Protein AF-A0AAW7CQK5-F1 (afdb_monomer_lite)

Foldseek 3Di:
DVPVVVVVVVVVVVVVVVVVVVVVVVLVVLLVVLLVLVVVLLVVQCVAQNDLLSVLLVCLLVLLPPDAFDALVQLCVLLVVCVVLLCVLQDLVLLLLLLVQLVQFDQVQLVVQLVSLCSNSVFDDDVFPLVLLSVLVSVCSNVVPCSSNRVSVCVRRPVGGLSSLSSSLSSSVVRGCSDLSSSLVSQLSSVSRGHSVSVVSSSVSSPD

Secondary structure (DSSP, 8-state):
-HHHHHHHHHHHHHHHHHHHHHHHHHHHHHHHHHHHHHHHHHHHHHHHH-HHHHHHHHHHHHHHTTPBPPPHHHHHHHHHHHHHHHHHHS-HHHHHHHHHHHHTS-HHHHHHHHHHHHHHTT-------HHHHHHHHHHHHHH---HHHHHHHHHHHTTSBTHHHHHHHHHHHTTS--HHHHHHHHHHHHHTTT-HHHHHHHHHHHT-

Sequence (208 aa):
MTFTYRNFQIADILAQQANKKEQTNDDFKQLHDSIKFTADFYKEVFNAYGDKARKLAESLAQQARGKTIRNVDDALKAYEKYKANINRRINAKDRKAIATALESIILDDIAQKLKKFSKGMFFVSKALDVKDLSIELIKATETDNWRPFFVKAETIFVGMAATSIAGFTFSVLLGGPIGILGYGLLIASIGALIDNDLIEKANNLIGV

Structure (mmCIF, N/CA/C/O backbone):
data_AF-A0AAW7CQK5-F1
#
_entry.id   AF-A0AAW7CQK5-F1
#
loop_
_atom_site.group_PDB
_atom_site.id
_atom_site.type_symbol
_atom_site.label_atom_id
_atom_site.label_alt_id
_atom_site.label_comp_id
_atom_site.label_asym_id
_atom_site.label_entity_id
_atom_site.label_seq_id
_atom_site.pdbx_PDB_ins_code
_atom_site.Cartn_x
_atom_site.Cartn_y
_atom_site.Cartn_z
_atom_site.occupancy
_atom_site.B_iso_or_equiv
_atom_site.auth_seq_id
_atom_site.auth_comp_id
_atom_site.auth_asym_id
_atom_site.auth_atom_id
_atom_site.pdbx_PDB_model_num
ATOM 1 N N . MET A 1 1 ? 29.578 -2.849 -59.633 1.00 56.31 1 MET A N 1
ATOM 2 C CA . MET A 1 1 ? 28.338 -2.823 -58.815 1.00 56.31 1 MET A CA 1
ATOM 3 C C . MET A 1 1 ? 28.528 -3.219 -57.345 1.00 56.31 1 MET A C 1
ATOM 5 O O . MET A 1 1 ? 27.639 -2.957 -56.551 1.00 56.31 1 MET A O 1
ATOM 9 N N . THR A 1 2 ? 29.660 -3.795 -56.929 1.00 58.25 2 THR A N 1
ATOM 10 C CA . THR A 1 2 ? 29.877 -4.311 -55.559 1.00 58.25 2 THR A CA 1
ATOM 11 C C . THR A 1 2 ? 30.234 -3.264 -54.491 1.00 58.25 2 THR A C 1
ATOM 13 O O . THR A 1 2 ? 30.070 -3.545 -53.306 1.00 58.25 2 THR A O 1
ATOM 16 N N . PHE A 1 3 ? 30.695 -2.068 -54.874 1.00 55.19 3 PHE A N 1
ATOM 17 C CA . PHE A 1 3 ? 31.061 -0.997 -53.930 1.00 55.19 3 PHE A CA 1
ATOM 18 C C . PHE A 1 3 ? 29.844 -0.268 -53.336 1.00 55.19 3 PHE A C 1
ATOM 20 O O . PHE A 1 3 ? 29.802 -0.016 -52.135 1.00 55.19 3 PHE A O 1
ATOM 27 N N . THR A 1 4 ? 28.820 0.012 -54.146 1.00 61.94 4 THR A N 1
ATOM 28 C CA . THR A 1 4 ? 27.617 0.744 -53.713 1.00 61.94 4 THR A CA 1
ATOM 29 C C . THR A 1 4 ? 26.784 -0.052 -52.701 1.00 61.94 4 THR A C 1
ATOM 31 O O . THR A 1 4 ? 26.309 0.510 -51.720 1.00 61.94 4 THR A O 1
ATOM 34 N N . TYR A 1 5 ? 26.681 -1.376 -52.878 1.00 58.53 5 TYR A N 1
ATOM 35 C CA . TYR A 1 5 ? 25.967 -2.268 -51.954 1.00 58.53 5 TYR A CA 1
ATOM 36 C C . TYR A 1 5 ? 26.628 -2.370 -50.569 1.00 58.53 5 TYR A C 1
ATOM 38 O O . TYR A 1 5 ? 25.927 -2.372 -49.560 1.00 58.53 5 TYR A O 1
ATOM 46 N N . ARG A 1 6 ? 27.969 -2.412 -50.492 1.00 61.88 6 ARG A N 1
ATOM 47 C CA . ARG A 1 6 ? 28.681 -2.450 -49.198 1.00 61.88 6 ARG A CA 1
ATOM 48 C C . ARG A 1 6 ? 28.518 -1.157 -48.405 1.00 61.88 6 ARG A C 1
ATOM 50 O O . ARG A 1 6 ? 28.339 -1.217 -47.195 1.00 61.88 6 ARG A O 1
ATOM 57 N N . ASN A 1 7 ? 28.542 -0.003 -49.071 1.00 66.06 7 ASN A N 1
ATOM 58 C CA . ASN A 1 7 ? 28.364 1.286 -48.397 1.00 66.06 7 ASN A CA 1
ATOM 59 C C . ASN A 1 7 ? 26.953 1.443 -47.809 1.00 66.06 7 ASN A C 1
ATOM 61 O O . ASN A 1 7 ? 26.815 1.981 -46.714 1.00 66.06 7 ASN A O 1
ATOM 65 N N . PHE A 1 8 ? 25.928 0.920 -48.490 1.00 70.38 8 PHE A N 1
ATOM 66 C CA . PHE A 1 8 ? 24.557 0.902 -47.974 1.00 70.38 8 PHE A CA 1
ATOM 67 C C . PHE A 1 8 ? 24.427 0.012 -46.724 1.00 70.38 8 PHE A C 1
ATOM 69 O O . PHE A 1 8 ? 23.901 0.449 -45.707 1.00 70.38 8 PHE A O 1
ATOM 76 N N . GLN A 1 9 ? 25.017 -1.191 -46.743 1.00 76.12 9 GLN A N 1
ATOM 77 C CA . GLN A 1 9 ? 25.027 -2.087 -45.577 1.00 76.12 9 GLN A CA 1
ATOM 78 C C . GLN A 1 9 ? 25.764 -1.496 -44.365 1.00 76.12 9 GLN A C 1
ATOM 80 O O . GLN A 1 9 ? 25.327 -1.673 -43.231 1.00 76.12 9 GLN A O 1
ATOM 85 N N . ILE A 1 10 ? 26.876 -0.784 -44.580 1.00 81.19 10 ILE A N 1
ATOM 86 C CA . ILE A 1 10 ? 27.613 -0.125 -43.490 1.00 81.19 10 ILE A CA 1
ATOM 87 C C . ILE A 1 10 ? 26.781 1.013 -42.882 1.00 81.19 10 ILE A C 1
ATOM 89 O O . ILE A 1 10 ? 26.750 1.148 -41.660 1.00 81.19 10 ILE A O 1
ATOM 93 N N . ALA A 1 11 ? 26.079 1.799 -43.705 1.00 84.38 11 ALA A N 1
ATOM 94 C CA . ALA A 1 11 ? 25.191 2.856 -43.223 1.00 84.38 11 ALA A CA 1
ATOM 95 C C . ALA A 1 11 ? 24.040 2.295 -42.366 1.00 84.38 11 ALA A C 1
ATOM 97 O O . ALA A 1 11 ? 23.794 2.812 -41.275 1.00 84.38 11 ALA A O 1
ATOM 98 N N . ASP A 1 12 ? 23.411 1.197 -42.796 1.00 85.38 12 ASP A N 1
ATOM 99 C CA . ASP A 1 12 ? 22.358 0.518 -42.027 1.00 85.38 12 ASP A CA 1
ATOM 100 C C . ASP A 1 12 ? 22.873 -0.008 -40.678 1.00 85.38 12 ASP A C 1
ATOM 102 O O . ASP A 1 12 ? 22.218 0.163 -39.647 1.00 85.38 12 ASP A O 1
ATOM 106 N N . ILE A 1 13 ? 24.070 -0.605 -40.648 1.00 86.25 13 ILE A N 1
ATOM 107 C CA . ILE A 1 13 ? 24.690 -1.094 -39.406 1.00 86.25 13 ILE A CA 1
ATOM 108 C C . ILE A 1 13 ? 24.971 0.066 -38.443 1.00 86.25 13 ILE A C 1
ATOM 110 O O . ILE A 1 13 ? 24.697 -0.046 -37.247 1.00 86.25 13 ILE A O 1
ATOM 114 N N . LEU A 1 14 ? 25.495 1.191 -38.939 1.00 87.81 14 LEU A N 1
ATOM 115 C CA . LEU A 1 14 ? 25.758 2.374 -38.116 1.00 87.81 14 LEU A CA 1
ATOM 116 C C . LEU A 1 14 ? 24.460 2.991 -37.576 1.00 87.81 14 LEU A C 1
ATOM 118 O O . LEU A 1 14 ? 24.415 3.356 -36.401 1.00 87.81 14 LEU A O 1
ATOM 122 N N . ALA A 1 15 ? 23.394 3.038 -38.381 1.00 85.38 15 ALA A N 1
ATOM 123 C CA . ALA A 1 15 ? 22.076 3.499 -37.948 1.00 85.38 15 ALA A CA 1
ATOM 124 C C . ALA A 1 15 ? 21.471 2.584 -36.869 1.00 85.38 15 ALA A C 1
ATOM 126 O O . ALA A 1 15 ? 20.990 3.065 -35.844 1.00 85.38 15 ALA A O 1
ATOM 127 N N . GLN A 1 16 ? 21.565 1.260 -37.030 1.00 85.81 16 GLN A N 1
ATOM 128 C CA . GLN A 1 16 ? 21.131 0.301 -36.006 1.00 85.81 16 GLN A CA 1
ATOM 129 C C . GLN A 1 16 ? 21.930 0.443 -34.704 1.00 85.81 16 GLN A C 1
ATOM 131 O O . GLN A 1 16 ? 21.360 0.367 -33.614 1.00 85.81 16 GLN A O 1
ATOM 136 N N . GLN A 1 17 ? 23.243 0.671 -34.795 1.00 84.25 17 GLN A N 1
ATOM 137 C CA . GLN A 1 17 ? 24.088 0.906 -33.624 1.00 84.25 17 GLN A CA 1
ATOM 138 C C . GLN A 1 17 ? 23.756 2.225 -32.921 1.00 84.25 17 GLN A C 1
ATOM 140 O O . GLN A 1 17 ? 23.740 2.254 -31.691 1.00 84.25 17 GLN A O 1
ATOM 145 N N . ALA A 1 18 ? 23.488 3.297 -33.671 1.00 82.88 18 ALA A N 1
ATOM 146 C CA . ALA A 1 18 ? 23.054 4.578 -33.120 1.00 82.88 18 ALA A CA 1
ATOM 147 C C . ALA A 1 18 ? 21.702 4.439 -32.405 1.00 82.88 18 ALA A C 1
ATOM 149 O O . ALA A 1 18 ? 21.621 4.742 -31.216 1.00 82.88 18 ALA A O 1
ATOM 150 N N . ASN A 1 19 ? 20.704 3.838 -33.062 1.00 86.12 19 ASN A N 1
ATOM 151 C CA . ASN A 1 19 ? 19.385 3.583 -32.477 1.00 86.12 19 ASN A CA 1
ATOM 152 C C . ASN A 1 19 ? 19.474 2.731 -31.203 1.00 86.12 19 ASN A C 1
ATOM 154 O O . ASN A 1 19 ? 18.834 3.035 -30.202 1.00 86.12 19 ASN A O 1
ATOM 158 N N . LYS A 1 20 ? 20.304 1.679 -31.198 1.00 84.81 20 LYS A N 1
ATOM 159 C CA . LYS A 1 20 ? 20.500 0.836 -30.009 1.00 84.81 20 LYS A CA 1
ATOM 160 C C . LYS A 1 20 ? 21.153 1.605 -28.856 1.00 84.81 20 LYS A C 1
ATOM 162 O O . LYS A 1 20 ? 20.788 1.390 -27.700 1.00 84.81 20 LYS A O 1
ATOM 167 N N . LYS A 1 21 ? 22.118 2.486 -29.145 1.00 82.88 21 LYS A N 1
ATOM 168 C CA . LYS A 1 21 ? 22.756 3.347 -28.134 1.00 82.88 21 LYS A CA 1
ATOM 169 C C . LYS A 1 21 ? 21.766 4.359 -27.560 1.00 82.88 21 LYS A C 1
ATOM 171 O O . LYS A 1 21 ? 21.731 4.517 -26.345 1.00 82.88 21 LYS A O 1
ATOM 176 N N . GLU A 1 22 ? 20.950 4.990 -28.401 1.00 84.75 22 GLU A N 1
ATOM 177 C CA . GLU A 1 22 ? 19.889 5.907 -27.966 1.00 84.75 22 GLU A CA 1
ATOM 178 C C . GLU A 1 22 ? 18.862 5.196 -27.080 1.00 84.75 22 GLU A C 1
ATOM 180 O O . GLU A 1 22 ? 18.637 5.629 -25.955 1.00 84.75 22 GLU A O 1
ATOM 185 N N . GLN A 1 23 ? 18.354 4.036 -27.510 1.00 82.88 23 GLN A N 1
ATOM 186 C CA . GLN A 1 23 ? 17.457 3.203 -26.698 1.00 82.88 23 GLN A CA 1
ATOM 187 C C . GLN A 1 23 ? 18.076 2.820 -25.349 1.00 82.88 23 GLN A C 1
ATOM 189 O O . GLN A 1 23 ? 17.421 2.918 -24.318 1.00 82.88 23 GLN A O 1
ATOM 194 N N . THR A 1 24 ? 19.355 2.430 -25.335 1.00 85.06 24 THR A N 1
ATOM 195 C CA . THR A 1 24 ? 20.064 2.077 -24.092 1.00 85.06 24 THR A CA 1
ATOM 196 C C . THR A 1 24 ? 20.173 3.277 -23.146 1.00 85.06 24 THR A C 1
ATOM 198 O O . THR A 1 24 ? 19.986 3.130 -21.938 1.00 85.06 24 THR A O 1
ATOM 201 N N . ASN A 1 25 ? 20.457 4.471 -23.677 1.00 87.44 25 ASN A N 1
ATOM 202 C CA . ASN A 1 25 ? 20.529 5.697 -22.883 1.00 87.44 25 ASN A CA 1
ATOM 203 C C . ASN A 1 25 ? 19.153 6.082 -22.322 1.00 87.44 25 ASN A C 1
ATOM 205 O O . ASN A 1 25 ? 19.052 6.451 -21.149 1.00 87.44 25 ASN A O 1
ATOM 209 N N . ASP A 1 26 ? 18.101 5.953 -23.128 1.00 90.38 26 ASP A N 1
ATOM 210 C CA . ASP A 1 26 ? 16.725 6.215 -22.710 1.00 90.38 26 ASP A CA 1
ATOM 211 C C . ASP A 1 26 ? 16.257 5.224 -21.639 1.00 90.38 26 ASP A C 1
ATOM 213 O O . ASP A 1 26 ? 15.679 5.636 -20.630 1.00 90.38 26 ASP A O 1
ATOM 217 N N . ASP A 1 27 ? 16.558 3.935 -21.797 1.00 87.44 27 ASP A N 1
ATOM 218 C CA . ASP A 1 27 ? 16.252 2.904 -20.804 1.00 87.44 27 ASP A CA 1
ATOM 219 C C . ASP A 1 27 ? 16.985 3.162 -19.483 1.00 87.44 27 ASP A C 1
ATOM 221 O O . ASP A 1 27 ? 16.378 3.087 -18.409 1.00 87.44 27 ASP A O 1
ATOM 225 N N . PHE A 1 28 ? 18.269 3.532 -19.548 1.00 90.62 28 PHE A N 1
ATOM 226 C CA . PHE A 1 28 ? 19.052 3.893 -18.368 1.00 90.62 28 PHE A CA 1
ATOM 227 C C . PHE A 1 28 ? 18.475 5.122 -17.658 1.00 90.62 28 PHE A C 1
ATOM 229 O O . PHE A 1 28 ? 18.317 5.112 -16.435 1.00 90.62 28 PHE A O 1
ATOM 236 N N . LYS A 1 29 ? 18.096 6.161 -18.412 1.00 93.75 29 LYS A N 1
ATOM 237 C CA . LYS A 1 29 ? 17.459 7.364 -17.865 1.00 93.75 29 LYS A CA 1
ATOM 238 C C . LYS A 1 29 ? 16.126 7.034 -17.195 1.00 93.75 29 LYS A C 1
ATOM 240 O O . LYS A 1 29 ? 15.904 7.421 -16.052 1.00 93.75 29 LYS A O 1
ATOM 245 N N . GLN A 1 30 ? 15.264 6.263 -17.856 1.00 92.75 30 GLN A N 1
ATOM 246 C CA . GLN A 1 30 ? 13.977 5.855 -17.288 1.00 92.75 30 GLN A CA 1
ATOM 247 C C . GLN A 1 30 ? 14.138 5.007 -16.021 1.00 92.75 30 GLN A C 1
ATOM 249 O O . GLN A 1 30 ? 13.340 5.136 -15.087 1.00 92.75 30 GLN A O 1
ATOM 254 N N . LEU A 1 31 ? 15.148 4.132 -15.978 1.00 93.38 31 LEU A N 1
ATOM 255 C CA . LEU A 1 31 ? 15.478 3.361 -14.784 1.00 93.38 31 LEU A CA 1
ATOM 256 C C . LEU A 1 31 ? 15.945 4.280 -13.651 1.00 93.38 31 LEU A C 1
ATOM 258 O O . LEU A 1 31 ? 15.403 4.200 -12.549 1.00 93.38 31 LEU A O 1
ATOM 262 N N . HIS A 1 32 ? 16.890 5.180 -13.927 1.00 95.44 32 HIS A N 1
ATOM 263 C CA . HIS A 1 32 ? 17.376 6.164 -12.962 1.00 95.44 32 HIS A CA 1
ATOM 264 C C . HIS A 1 32 ? 16.229 7.014 -12.393 1.00 95.44 32 HIS A C 1
ATOM 266 O O . HIS A 1 32 ? 16.098 7.143 -11.175 1.00 95.44 32 HIS A O 1
ATOM 272 N N . ASP A 1 33 ? 15.341 7.518 -13.250 1.00 97.06 33 ASP A N 1
ATOM 273 C CA . ASP A 1 33 ? 14.181 8.314 -12.843 1.00 97.06 33 ASP A CA 1
ATOM 274 C C . ASP A 1 33 ? 13.200 7.504 -11.984 1.00 97.06 33 ASP A C 1
ATOM 276 O O . ASP A 1 33 ? 12.624 8.025 -11.032 1.00 97.06 33 ASP A O 1
ATOM 280 N N . SER A 1 34 ? 13.044 6.208 -12.264 1.00 96.69 34 SER A N 1
ATOM 281 C CA . SER A 1 34 ? 12.190 5.307 -11.479 1.00 96.69 34 SER A CA 1
ATOM 282 C C . SER A 1 34 ? 12.787 4.970 -10.105 1.00 96.69 34 SER A C 1
ATOM 284 O O . SER A 1 34 ? 12.062 4.876 -9.108 1.00 96.69 34 SER A O 1
ATOM 286 N N . ILE A 1 35 ? 14.114 4.826 -10.023 1.00 96.56 35 ILE A N 1
ATOM 287 C CA . ILE A 1 35 ? 14.844 4.673 -8.755 1.00 96.56 35 ILE A CA 1
ATOM 288 C C . ILE A 1 35 ? 14.707 5.954 -7.929 1.00 96.56 35 ILE A C 1
ATOM 290 O O . ILE A 1 35 ? 14.342 5.895 -6.753 1.00 96.56 35 ILE A O 1
ATOM 294 N N . LYS A 1 36 ? 14.924 7.118 -8.554 1.00 97.62 36 LYS A N 1
ATOM 295 C CA . LYS A 1 36 ? 14.733 8.425 -7.920 1.00 97.62 36 LYS A CA 1
ATOM 296 C C . LYS A 1 36 ? 13.298 8.602 -7.426 1.00 97.62 36 LYS A C 1
ATOM 298 O O . LYS A 1 36 ? 13.117 8.996 -6.282 1.00 97.62 36 LYS A O 1
ATOM 303 N N . PHE A 1 37 ? 12.300 8.249 -8.234 1.00 97.75 37 PHE A N 1
ATOM 304 C CA . PHE A 1 37 ? 10.889 8.283 -7.847 1.00 97.75 37 PHE A CA 1
ATOM 305 C C . PHE A 1 37 ? 10.615 7.436 -6.595 1.00 97.75 37 PHE A C 1
ATOM 307 O O . PHE A 1 37 ? 9.949 7.891 -5.671 1.00 97.75 37 PHE A O 1
ATOM 314 N N . THR A 1 38 ? 11.193 6.233 -6.517 1.00 96.56 38 THR A N 1
ATOM 315 C CA . THR A 1 38 ? 11.068 5.369 -5.332 1.00 96.56 38 THR A CA 1
ATOM 316 C C . THR A 1 38 ? 11.746 5.983 -4.100 1.00 96.56 38 THR A C 1
ATOM 318 O O . THR A 1 38 ? 11.221 5.894 -2.994 1.00 96.56 38 THR A O 1
ATOM 321 N N . ALA A 1 39 ? 12.901 6.629 -4.269 1.00 97.00 39 ALA A N 1
ATOM 322 C CA . ALA A 1 39 ? 13.580 7.327 -3.177 1.00 97.00 39 ALA A CA 1
ATOM 323 C C . ALA A 1 39 ? 12.807 8.571 -2.708 1.00 97.00 39 ALA A C 1
ATOM 325 O O . ALA A 1 39 ? 12.718 8.830 -1.508 1.00 97.00 39 ALA A O 1
ATOM 326 N N . ASP A 1 40 ? 12.239 9.331 -3.644 1.00 97.88 40 ASP A N 1
ATOM 327 C CA . ASP A 1 40 ? 11.458 10.529 -3.350 1.00 97.88 40 ASP A CA 1
ATOM 328 C C . ASP A 1 40 ? 10.126 10.169 -2.663 1.00 97.88 40 ASP A C 1
ATOM 330 O O . ASP A 1 40 ? 9.755 10.854 -1.714 1.00 97.88 40 ASP A O 1
ATOM 334 N N . PHE A 1 41 ? 9.505 9.024 -2.981 1.00 97.56 41 PHE A N 1
ATOM 335 C CA . PHE A 1 41 ? 8.381 8.469 -2.206 1.00 97.56 41 PHE A CA 1
ATOM 336 C C . PHE A 1 41 ? 8.699 8.348 -0.706 1.00 97.56 41 PHE A C 1
ATOM 338 O O . PHE A 1 41 ? 7.933 8.817 0.135 1.00 97.56 41 PHE A O 1
ATOM 345 N N . TYR A 1 42 ? 9.843 7.764 -0.335 1.00 97.50 42 TYR A N 1
ATOM 346 C CA . TYR A 1 42 ? 10.206 7.633 1.082 1.00 97.50 42 TYR A CA 1
ATOM 347 C C . TYR A 1 42 ? 10.433 8.991 1.760 1.00 97.50 42 TYR A C 1
ATOM 349 O O . TYR A 1 42 ? 10.135 9.141 2.948 1.00 97.50 42 TYR A O 1
ATOM 357 N N . LYS A 1 43 ? 10.927 9.994 1.019 1.00 97.06 43 LYS A N 1
ATOM 358 C CA . LYS A 1 43 ? 11.040 11.372 1.521 1.00 97.06 43 LYS A CA 1
ATOM 359 C C . LYS A 1 43 ? 9.666 12.003 1.729 1.00 97.06 43 LYS A C 1
ATOM 361 O O . LYS A 1 43 ? 9.453 12.643 2.752 1.00 97.06 43 LYS A O 1
ATOM 366 N N . GLU A 1 44 ? 8.733 11.803 0.803 1.00 95.69 44 GLU A N 1
ATOM 367 C CA . GLU A 1 44 ? 7.355 12.286 0.935 1.00 95.69 44 GLU A CA 1
ATOM 368 C C . GLU A 1 44 ? 6.661 11.664 2.150 1.00 95.69 44 GLU A C 1
ATOM 370 O O . GLU A 1 44 ? 6.084 12.388 2.959 1.00 95.69 44 GLU A O 1
ATOM 375 N N . VAL A 1 45 ? 6.809 10.351 2.358 1.00 96.50 45 VAL A N 1
ATOM 376 C CA . VAL A 1 45 ? 6.297 9.665 3.557 1.00 96.50 45 VAL A CA 1
ATOM 377 C C . VAL A 1 45 ? 6.920 10.236 4.833 1.00 96.50 45 VAL A C 1
ATOM 379 O O . VAL A 1 45 ? 6.209 10.471 5.808 1.00 96.50 45 VAL A O 1
ATOM 382 N N . PHE A 1 46 ? 8.231 10.489 4.846 1.00 96.44 46 PHE A N 1
ATOM 383 C CA . PHE A 1 46 ? 8.896 11.114 5.992 1.00 96.44 46 PHE A CA 1
ATOM 384 C C . PHE A 1 46 ? 8.344 12.510 6.284 1.00 96.44 46 PHE A C 1
ATOM 386 O O . PHE A 1 46 ? 8.040 12.816 7.434 1.00 96.44 46 PHE A O 1
ATOM 393 N N . ASN A 1 47 ? 8.183 13.337 5.254 1.00 95.50 47 ASN A N 1
ATOM 394 C CA . ASN A 1 47 ? 7.681 14.697 5.408 1.00 95.50 47 ASN A CA 1
ATOM 395 C C . ASN A 1 47 ? 6.218 14.717 5.877 1.00 95.50 47 ASN A C 1
ATOM 397 O O . ASN A 1 47 ? 5.852 15.560 6.689 1.00 95.50 47 ASN A O 1
ATOM 401 N N . ALA A 1 48 ? 5.390 13.787 5.392 1.00 94.00 48 ALA A N 1
ATOM 402 C CA . ALA A 1 48 ? 3.972 13.722 5.735 1.00 94.00 48 ALA A CA 1
ATOM 403 C C . ALA A 1 48 ? 3.707 13.081 7.108 1.00 94.00 48 ALA A C 1
ATOM 405 O O . ALA A 1 48 ? 2.814 13.514 7.834 1.00 94.00 48 ALA A O 1
ATOM 406 N N . TYR A 1 49 ? 4.454 12.030 7.456 1.00 94.69 49 TYR A N 1
ATOM 407 C CA . TYR A 1 49 ? 4.109 11.110 8.547 1.00 94.69 49 TYR A CA 1
ATOM 408 C C . TYR A 1 49 ? 5.264 10.811 9.516 1.00 94.69 49 TYR A C 1
ATOM 410 O O . TYR A 1 49 ? 5.077 10.115 10.517 1.00 94.69 49 TYR A O 1
ATOM 418 N N . GLY A 1 50 ? 6.459 11.336 9.249 1.00 95.69 50 GLY A N 1
ATOM 419 C CA . GLY A 1 50 ? 7.643 11.174 10.084 1.00 95.69 50 GLY A CA 1
ATOM 420 C C . GLY A 1 50 ? 8.412 9.866 9.870 1.00 95.69 50 GLY A C 1
ATOM 421 O O . GLY A 1 50 ? 8.079 9.001 9.057 1.00 95.69 50 GLY A O 1
ATOM 422 N N . ASP A 1 51 ? 9.485 9.715 10.648 1.00 96.69 51 ASP A N 1
ATOM 423 C CA . ASP A 1 51 ? 10.485 8.655 10.470 1.00 96.69 51 ASP A CA 1
ATOM 424 C C . ASP A 1 51 ? 9.938 7.232 10.650 1.00 96.69 51 ASP A C 1
ATOM 426 O O . ASP A 1 51 ? 10.315 6.320 9.913 1.00 96.69 51 ASP A O 1
ATOM 430 N N . LYS A 1 52 ? 9.012 7.032 11.597 1.00 96.56 52 LYS A N 1
ATOM 431 C CA . LYS A 1 52 ? 8.397 5.717 11.837 1.00 96.56 52 LYS A CA 1
ATOM 432 C C . LYS A 1 52 ? 7.616 5.232 10.615 1.00 96.56 52 LYS A C 1
ATOM 434 O O . LYS A 1 52 ? 7.726 4.064 10.251 1.00 96.56 52 LYS A O 1
ATOM 439 N N . ALA A 1 53 ? 6.874 6.126 9.960 1.00 96.88 53 ALA A N 1
ATOM 440 C CA . ALA A 1 53 ? 6.135 5.797 8.750 1.00 96.88 53 ALA A CA 1
ATOM 441 C C . ALA A 1 53 ? 7.087 5.468 7.596 1.00 96.88 53 ALA A C 1
ATOM 443 O O . ALA A 1 53 ? 6.925 4.421 6.970 1.00 96.88 53 ALA A O 1
ATOM 444 N N . ARG A 1 54 ? 8.134 6.282 7.377 1.00 97.69 54 ARG A N 1
ATOM 445 C CA . ARG A 1 54 ? 9.161 6.008 6.355 1.00 97.69 54 ARG A CA 1
ATOM 446 C C . ARG A 1 54 ? 9.777 4.619 6.545 1.00 97.69 54 ARG A C 1
ATOM 448 O O . ARG A 1 54 ? 9.785 3.822 5.611 1.00 97.69 54 ARG A O 1
ATOM 455 N N . LYS A 1 55 ? 10.224 4.300 7.764 1.00 97.94 55 LYS A N 1
ATOM 456 C CA . LYS A 1 55 ? 10.804 2.989 8.112 1.00 97.94 55 LYS A CA 1
ATOM 457 C C . LYS A 1 55 ? 9.829 1.829 7.912 1.00 97.94 55 LYS A C 1
ATOM 459 O O . LYS A 1 55 ? 10.252 0.728 7.559 1.00 97.94 55 LYS A O 1
ATOM 464 N N . LEU A 1 56 ? 8.533 2.057 8.131 1.00 98.00 56 LEU A N 1
ATOM 465 C CA . LEU A 1 56 ? 7.498 1.061 7.867 1.00 98.00 56 LEU A CA 1
ATOM 466 C C . LEU A 1 56 ? 7.344 0.790 6.360 1.00 98.00 56 LEU A C 1
ATOM 468 O O . LEU A 1 56 ? 7.322 -0.374 5.965 1.00 98.00 56 LEU A O 1
ATOM 472 N N . ALA A 1 57 ? 7.315 1.825 5.513 1.00 97.62 57 ALA A N 1
ATOM 473 C CA . ALA A 1 57 ? 7.309 1.633 4.059 1.00 97.62 57 ALA A CA 1
ATOM 474 C C . ALA A 1 57 ? 8.590 0.936 3.576 1.00 97.62 57 ALA A C 1
ATOM 476 O O . ALA A 1 57 ? 8.523 0.001 2.780 1.00 97.62 57 ALA A O 1
ATOM 477 N N . GLU A 1 58 ? 9.757 1.324 4.092 1.00 97.44 58 GLU A N 1
ATOM 478 C CA . GLU A 1 58 ? 11.020 0.646 3.776 1.00 97.44 58 GLU A CA 1
ATOM 479 C C . GLU A 1 58 ? 10.995 -0.826 4.198 1.00 97.44 58 GLU A C 1
ATOM 481 O O . GLU A 1 58 ? 11.426 -1.686 3.430 1.00 97.44 58 GLU A O 1
ATOM 486 N N . SER A 1 59 ? 10.437 -1.132 5.376 1.00 97.62 59 SER A N 1
ATOM 487 C CA . SER A 1 59 ? 10.250 -2.512 5.840 1.00 97.62 59 SER A CA 1
ATOM 488 C C . SER A 1 59 ? 9.340 -3.296 4.897 1.00 97.62 59 SER A C 1
ATOM 490 O O . SER A 1 59 ? 9.671 -4.429 4.563 1.00 97.62 59 SER A O 1
ATOM 492 N N . LEU A 1 60 ? 8.240 -2.704 4.414 1.00 97.94 60 LEU A N 1
ATOM 493 C CA . LEU A 1 60 ? 7.352 -3.347 3.440 1.00 97.94 60 LEU A CA 1
ATOM 494 C C . LEU A 1 60 ? 8.119 -3.745 2.174 1.00 97.94 60 LEU A C 1
ATOM 496 O O . LEU A 1 60 ? 8.058 -4.899 1.754 1.00 97.94 60 LEU A O 1
ATOM 500 N N . ALA A 1 61 ? 8.902 -2.824 1.604 1.00 96.00 61 ALA A N 1
ATOM 501 C CA . ALA A 1 61 ? 9.710 -3.114 0.423 1.00 96.00 61 ALA A CA 1
ATOM 502 C C . ALA A 1 61 ? 10.797 -4.164 0.699 1.00 96.00 61 ALA A C 1
ATOM 504 O O . ALA A 1 61 ? 10.996 -5.068 -0.110 1.00 96.00 61 ALA A O 1
ATOM 505 N N . GLN A 1 62 ? 11.503 -4.062 1.828 1.00 96.06 62 GLN A N 1
ATOM 506 C CA . GLN A 1 62 ? 12.572 -4.992 2.197 1.00 96.06 62 GLN A CA 1
ATOM 507 C C . GLN A 1 62 ? 12.042 -6.405 2.429 1.00 96.06 62 GLN A C 1
ATOM 509 O O . GLN A 1 62 ? 12.597 -7.357 1.889 1.00 96.06 62 GLN A O 1
ATOM 514 N N . GLN A 1 63 ? 10.953 -6.547 3.182 1.00 96.50 63 GLN A N 1
ATOM 515 C CA . GLN A 1 63 ? 10.375 -7.850 3.498 1.00 96.50 63 GLN A CA 1
ATOM 516 C C . GLN A 1 63 ? 9.690 -8.503 2.299 1.00 96.50 63 GLN A C 1
ATOM 518 O O . GLN A 1 63 ? 9.584 -9.725 2.265 1.00 96.50 63 GLN A O 1
ATOM 523 N N . ALA A 1 64 ? 9.255 -7.715 1.314 1.00 95.56 64 ALA A N 1
ATOM 524 C CA . ALA A 1 64 ? 8.701 -8.218 0.065 1.00 95.56 64 ALA A CA 1
ATOM 525 C C . ALA A 1 64 ? 9.769 -8.776 -0.899 1.00 95.56 64 ALA A C 1
ATOM 527 O O . ALA A 1 64 ? 9.454 -9.598 -1.764 1.00 95.56 64 ALA A O 1
ATOM 528 N N . ARG A 1 65 ? 11.031 -8.335 -0.796 1.00 93.62 65 ARG A N 1
ATOM 529 C CA . ARG A 1 65 ? 12.103 -8.769 -1.709 1.00 93.62 65 ARG A CA 1
ATOM 530 C C . ARG A 1 65 ? 12.364 -10.267 -1.581 1.00 93.62 65 ARG A C 1
ATOM 532 O O . ARG A 1 65 ? 12.552 -10.786 -0.488 1.00 93.62 65 ARG A O 1
ATOM 539 N N . GLY A 1 66 ? 12.406 -10.946 -2.726 1.00 91.69 66 GLY A N 1
ATOM 540 C CA . GLY A 1 66 ? 12.686 -12.382 -2.807 1.00 91.69 66 GLY A CA 1
ATOM 541 C C . GLY A 1 66 ? 11.558 -13.293 -2.310 1.00 91.69 66 GLY A C 1
ATOM 542 O O . GLY A 1 66 ? 11.723 -14.507 -2.355 1.00 91.69 66 GLY A O 1
ATOM 543 N N . LYS A 1 67 ? 10.420 -12.740 -1.865 1.00 94.56 67 LYS A N 1
ATOM 544 C CA . LYS A 1 67 ? 9.246 -13.509 -1.432 1.00 94.56 67 LYS A CA 1
ATOM 545 C C . LYS A 1 67 ? 8.151 -13.498 -2.499 1.00 94.56 67 LYS A C 1
ATOM 547 O O . LYS A 1 67 ? 8.095 -12.604 -3.345 1.00 94.56 67 LYS A O 1
ATOM 552 N N . THR A 1 68 ? 7.243 -14.459 -2.413 1.00 94.56 68 THR A N 1
ATOM 553 C CA . THR A 1 68 ? 5.901 -14.396 -3.009 1.00 94.56 68 THR A CA 1
ATOM 554 C C . THR A 1 68 ? 4.894 -14.014 -1.928 1.00 94.56 68 THR A C 1
ATOM 556 O O . THR A 1 68 ? 5.214 -14.057 -0.737 1.00 94.56 68 THR A O 1
ATOM 559 N N . ILE A 1 69 ? 3.681 -13.628 -2.323 1.00 94.50 69 ILE A N 1
ATOM 560 C CA . ILE A 1 69 ? 2.608 -13.432 -1.344 1.00 94.50 69 ILE A CA 1
ATOM 561 C C . ILE A 1 69 ? 2.199 -14.769 -0.708 1.00 94.50 69 ILE A C 1
ATOM 563 O O . ILE A 1 69 ? 2.371 -15.835 -1.305 1.00 94.50 69 ILE A O 1
ATOM 567 N N . ARG A 1 70 ? 1.678 -14.700 0.516 1.00 95.25 70 ARG A N 1
ATOM 568 C CA . ARG A 1 70 ? 1.062 -15.827 1.222 1.00 95.25 70 ARG A CA 1
ATOM 569 C C . ARG A 1 70 ? -0.279 -16.189 0.591 1.00 95.25 70 ARG A C 1
ATOM 571 O O . ARG A 1 70 ? -0.885 -15.366 -0.094 1.00 95.25 70 ARG A O 1
ATOM 578 N N . ASN A 1 71 ? -0.743 -17.402 0.879 1.00 95.44 71 ASN A N 1
ATOM 579 C CA . ASN A 1 71 ? -2.105 -17.791 0.536 1.00 95.44 71 ASN A CA 1
ATOM 580 C C . ASN A 1 71 ? -3.137 -17.002 1.363 1.00 95.44 71 ASN A C 1
ATOM 582 O O . ASN A 1 71 ? -2.811 -16.405 2.398 1.00 95.44 71 ASN A O 1
ATOM 586 N N . VAL A 1 72 ? -4.388 -17.016 0.904 1.00 96.69 72 VAL A N 1
ATOM 587 C CA . VAL A 1 72 ? -5.498 -16.280 1.534 1.00 96.69 72 VAL A CA 1
ATOM 588 C C . VAL A 1 72 ? -5.703 -16.652 2.999 1.00 96.69 72 VAL A C 1
ATOM 590 O O . VAL A 1 72 ? -5.911 -15.758 3.820 1.00 96.69 72 VAL A O 1
ATOM 593 N N . ASP A 1 73 ? -5.647 -17.936 3.345 1.00 97.06 73 ASP A N 1
ATOM 594 C CA . ASP A 1 73 ? -5.953 -18.399 4.701 1.00 97.06 73 ASP A CA 1
ATOM 595 C C . ASP A 1 73 ? -4.882 -17.951 5.705 1.00 97.06 73 ASP A C 1
ATOM 597 O O . ASP A 1 73 ? -5.206 -17.473 6.795 1.00 97.06 73 ASP A O 1
ATOM 601 N N . ASP A 1 74 ? -3.607 -18.008 5.317 1.00 96.81 74 ASP A N 1
ATOM 602 C CA . ASP A 1 74 ? -2.492 -17.510 6.123 1.00 96.81 74 ASP A CA 1
ATOM 603 C C . ASP A 1 74 ? -2.540 -15.986 6.277 1.00 96.81 74 ASP A C 1
ATOM 605 O O . ASP A 1 74 ? -2.282 -15.467 7.368 1.00 96.81 74 ASP A O 1
ATOM 609 N N . ALA A 1 75 ? -2.899 -15.258 5.215 1.00 97.06 75 ALA A N 1
ATOM 610 C CA . ALA A 1 75 ? -3.059 -13.807 5.266 1.00 97.06 75 ALA A CA 1
ATOM 611 C C . ALA A 1 75 ? -4.236 -13.389 6.161 1.00 97.06 75 ALA A C 1
ATOM 613 O O . ALA A 1 75 ? -4.092 -12.494 6.997 1.00 97.06 75 ALA A O 1
ATOM 614 N N . LEU A 1 76 ? -5.378 -14.079 6.060 1.00 97.50 76 LEU A N 1
ATOM 615 C CA . LEU A 1 76 ? -6.526 -13.873 6.946 1.00 97.50 76 LEU A CA 1
ATOM 616 C C . LEU A 1 76 ? -6.160 -14.142 8.397 1.00 97.50 76 LEU A C 1
ATOM 618 O O . LEU A 1 76 ? -6.408 -13.302 9.257 1.00 97.50 76 LEU A O 1
ATOM 622 N N . LYS A 1 77 ? -5.525 -15.282 8.674 1.00 97.50 77 LYS A N 1
ATOM 623 C CA . LYS A 1 77 ? -5.091 -15.643 10.025 1.00 97.50 77 LYS A CA 1
ATOM 624 C C . LYS A 1 77 ? -4.135 -14.601 10.605 1.00 97.50 77 LYS A C 1
ATOM 626 O O . LYS A 1 77 ? -4.246 -14.253 11.782 1.00 97.50 77 LYS A O 1
ATOM 631 N N . ALA A 1 78 ? -3.210 -14.099 9.789 1.00 96.38 78 ALA A N 1
ATOM 632 C CA . ALA A 1 78 ? -2.288 -13.045 10.182 1.00 96.38 78 ALA A CA 1
ATOM 633 C C . ALA A 1 78 ? -3.022 -11.738 10.514 1.00 96.38 78 ALA A C 1
ATOM 635 O O . ALA A 1 78 ? -2.779 -11.172 11.576 1.00 96.38 78 ALA A O 1
ATOM 636 N N . TYR A 1 79 ? -3.946 -11.285 9.662 1.00 95.81 79 TYR A N 1
ATOM 637 C CA . TYR A 1 79 ? -4.715 -10.062 9.901 1.00 95.81 79 TYR A CA 1
ATOM 638 C C . TYR A 1 79 ? -5.636 -10.180 11.127 1.00 95.81 79 TYR A C 1
ATOM 640 O O . TYR A 1 79 ? -5.604 -9.325 12.011 1.00 95.81 79 TYR A O 1
ATOM 648 N N . GLU A 1 80 ? -6.403 -11.269 11.234 1.00 95.25 80 GLU A N 1
ATOM 649 C CA . GLU A 1 80 ? -7.357 -11.506 12.328 1.00 95.25 80 GLU A CA 1
ATOM 650 C C . GLU A 1 80 ? -6.676 -11.511 13.705 1.00 95.25 80 GLU A C 1
ATOM 652 O O . GLU A 1 80 ? -7.221 -10.961 14.663 1.00 95.25 80 GLU A O 1
ATOM 657 N N . LYS A 1 81 ? -5.436 -12.016 13.801 1.00 95.12 81 LYS A N 1
ATOM 658 C CA . LYS A 1 81 ? -4.629 -11.952 15.034 1.00 95.12 81 LYS A CA 1
ATOM 659 C C . LYS A 1 81 ? -4.470 -10.520 15.568 1.00 95.12 81 LYS A C 1
ATOM 661 O O . LYS A 1 81 ? -4.407 -10.325 16.779 1.00 95.12 81 LYS A O 1
ATOM 666 N N . TYR A 1 82 ? -4.395 -9.527 14.683 1.00 92.12 82 TYR A N 1
ATOM 667 C CA . TYR A 1 82 ? -4.174 -8.122 15.035 1.00 92.12 82 TYR A CA 1
ATOM 668 C C . TYR A 1 82 ? -5.418 -7.238 14.851 1.00 92.12 82 TYR A C 1
ATOM 670 O O . TYR A 1 82 ? -5.403 -6.067 15.231 1.00 92.12 82 TYR A O 1
ATOM 678 N N . LYS A 1 83 ? -6.520 -7.780 14.327 1.00 92.38 83 LYS A N 1
ATOM 679 C CA . LYS A 1 83 ? -7.745 -7.034 14.010 1.00 92.38 83 LYS A CA 1
ATOM 680 C C . LYS A 1 83 ? -8.329 -6.284 15.203 1.00 92.38 83 LYS A C 1
ATOM 682 O O . LYS A 1 83 ? -8.701 -5.122 15.077 1.00 92.38 83 LYS A O 1
ATOM 687 N N . ALA A 1 84 ? -8.360 -6.909 16.381 1.00 92.31 84 ALA A N 1
ATOM 688 C CA . ALA A 1 84 ? -8.858 -6.265 17.600 1.00 92.31 84 ALA A CA 1
ATOM 689 C C . ALA A 1 84 ? -8.044 -5.013 17.977 1.00 92.31 84 ALA A C 1
ATOM 691 O O . ALA A 1 84 ? -8.601 -4.008 18.418 1.00 92.31 84 ALA A O 1
ATOM 692 N N . ASN A 1 85 ? -6.729 -5.063 17.761 1.00 91.94 85 ASN A N 1
ATOM 693 C CA . ASN A 1 85 ? -5.818 -3.953 18.009 1.00 91.94 85 ASN A CA 1
ATOM 694 C C . ASN A 1 85 ? -6.058 -2.810 17.014 1.00 91.94 85 ASN A C 1
ATOM 696 O O . ASN A 1 85 ? -6.249 -1.668 17.430 1.00 91.94 85 ASN A O 1
ATOM 700 N N . ILE A 1 86 ? -6.157 -3.130 15.722 1.00 92.12 86 ILE A N 1
ATOM 701 C CA . ILE A 1 86 ? -6.476 -2.169 14.655 1.00 92.12 86 ILE A CA 1
ATOM 702 C C . ILE A 1 86 ? -7.823 -1.482 14.930 1.00 92.12 86 ILE A C 1
ATOM 704 O O . ILE A 1 86 ? -7.909 -0.252 14.948 1.00 92.12 86 ILE A O 1
ATOM 708 N N . ASN A 1 87 ? -8.863 -2.262 15.237 1.00 91.75 87 ASN A N 1
ATOM 709 C CA . ASN A 1 87 ? -10.222 -1.760 15.469 1.00 91.75 87 ASN A CA 1
ATOM 710 C C . ASN A 1 87 ? -10.358 -0.906 16.733 1.00 91.75 87 ASN A C 1
ATOM 712 O O . ASN A 1 87 ? -11.278 -0.097 16.827 1.00 91.75 87 ASN A O 1
ATOM 716 N N . ARG A 1 88 ? -9.431 -1.024 17.692 1.00 92.25 88 ARG A N 1
ATOM 717 C CA . ARG A 1 88 ? -9.382 -0.124 18.851 1.00 92.25 88 ARG A CA 1
ATOM 718 C C . ARG A 1 88 ? -8.993 1.306 18.454 1.00 92.25 88 ARG A C 1
ATOM 720 O O . ARG A 1 88 ? -9.393 2.245 19.136 1.00 92.25 88 ARG A O 1
ATOM 727 N N . ARG A 1 89 ? -8.205 1.481 17.386 1.00 93.12 89 ARG A N 1
ATOM 728 C CA . ARG A 1 89 ? -7.697 2.793 16.938 1.00 93.12 89 ARG A CA 1
ATOM 729 C C . ARG A 1 89 ? -8.413 3.350 15.720 1.00 93.12 89 ARG A C 1
ATOM 731 O O . ARG A 1 89 ? -8.382 4.560 15.534 1.00 93.12 89 ARG A O 1
ATOM 738 N N . ILE A 1 90 ? -9.017 2.491 14.906 1.00 93.94 90 ILE A N 1
ATOM 739 C CA . ILE A 1 90 ? -9.686 2.874 13.663 1.00 93.94 90 ILE A CA 1
ATOM 740 C C . ILE A 1 90 ? -11.156 2.481 13.776 1.00 93.94 90 ILE A C 1
ATOM 742 O O . ILE A 1 90 ? -11.525 1.321 13.586 1.00 93.94 90 ILE A O 1
ATOM 746 N N . ASN A 1 91 ? -11.994 3.458 14.120 1.00 93.25 91 ASN A N 1
ATOM 747 C CA . ASN A 1 91 ? -13.432 3.244 14.263 1.00 93.25 91 ASN A CA 1
ATOM 748 C C . ASN A 1 91 ? -14.150 3.315 12.898 1.00 93.25 91 ASN A C 1
ATOM 750 O O . ASN A 1 91 ? -13.547 3.591 11.862 1.00 93.25 91 ASN A O 1
ATOM 754 N N . ALA A 1 92 ? -15.468 3.099 12.890 1.00 94.75 92 ALA A N 1
ATOM 755 C CA . ALA A 1 92 ? -16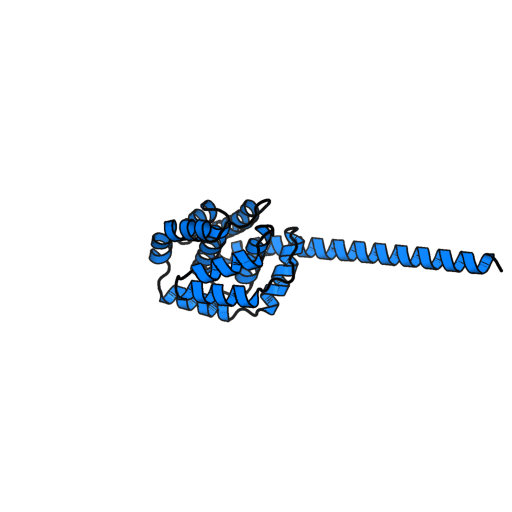.273 3.121 11.666 1.00 94.75 92 ALA A CA 1
ATOM 756 C C . ALA A 1 92 ? -16.225 4.465 10.906 1.00 94.75 92 ALA A C 1
ATOM 758 O O . ALA A 1 92 ? -16.242 4.478 9.676 1.00 94.75 92 ALA A O 1
ATOM 759 N N . LYS A 1 93 ? -16.134 5.600 11.615 1.00 95.62 93 LYS A N 1
ATOM 760 C CA . LYS A 1 93 ? -16.014 6.928 10.992 1.00 95.62 93 LYS A CA 1
ATOM 761 C C . LYS A 1 93 ? -14.658 7.084 10.308 1.00 95.62 93 LYS A C 1
ATOM 763 O O . LYS A 1 93 ? -14.611 7.568 9.180 1.00 95.62 93 LYS A O 1
ATOM 768 N N . ASP A 1 94 ? -13.586 6.645 10.965 1.00 96.38 94 ASP A N 1
ATOM 769 C CA . ASP A 1 94 ? -12.239 6.670 10.393 1.00 96.38 94 ASP A CA 1
ATOM 770 C C . ASP A 1 94 ? -12.170 5.773 9.153 1.00 96.38 94 ASP A C 1
ATOM 772 O O . ASP A 1 94 ? -11.703 6.211 8.107 1.00 96.38 94 ASP A O 1
ATOM 776 N N . ARG A 1 95 ? -12.721 4.552 9.227 1.00 96.69 95 ARG A N 1
ATOM 777 C CA . ARG A 1 95 ? -12.806 3.622 8.087 1.00 96.69 95 ARG A CA 1
ATOM 778 C C . ARG A 1 95 ? -13.523 4.230 6.896 1.00 96.69 95 ARG A C 1
ATOM 780 O O . ARG A 1 95 ? -13.003 4.168 5.786 1.00 96.69 95 ARG A O 1
ATOM 787 N N . LYS A 1 96 ? -14.673 4.863 7.130 1.00 97.12 96 LYS A N 1
ATOM 788 C CA . LYS A 1 96 ? -15.421 5.546 6.075 1.00 97.12 96 LYS A CA 1
ATOM 789 C C . LYS A 1 96 ? -14.615 6.689 5.457 1.00 97.12 96 LYS A C 1
ATOM 791 O O . LYS A 1 96 ? -14.567 6.803 4.240 1.00 97.12 96 LYS A O 1
ATOM 796 N N . ALA A 1 97 ? -13.938 7.499 6.272 1.00 97.12 97 ALA A N 1
ATOM 797 C CA . ALA A 1 97 ? -13.094 8.581 5.769 1.00 97.12 97 ALA A CA 1
ATOM 798 C C . ALA A 1 97 ? -11.915 8.059 4.929 1.00 97.12 97 ALA A C 1
ATOM 800 O O . ALA A 1 97 ? -11.628 8.612 3.869 1.00 97.12 97 ALA A O 1
ATOM 801 N N . ILE A 1 98 ? -11.267 6.974 5.367 1.00 97.19 98 ILE A N 1
ATOM 802 C CA . ILE A 1 98 ? -10.183 6.323 4.620 1.00 97.19 98 ILE A CA 1
ATOM 803 C C . ILE A 1 98 ? -10.723 5.747 3.303 1.00 97.19 98 ILE A C 1
ATOM 805 O O . ILE A 1 98 ? -10.116 5.967 2.260 1.00 97.19 98 ILE A O 1
ATOM 809 N N . ALA A 1 99 ? -11.869 5.062 3.324 1.00 97.50 99 ALA A N 1
ATOM 810 C CA . ALA A 1 99 ? -12.499 4.512 2.125 1.00 97.50 99 ALA A CA 1
ATOM 811 C C . ALA A 1 99 ? -12.849 5.610 1.108 1.00 97.50 99 ALA A C 1
ATOM 813 O O . ALA A 1 99 ? -12.465 5.502 -0.051 1.00 97.50 99 ALA A O 1
ATOM 814 N N . THR A 1 100 ? -13.453 6.720 1.544 1.00 96.94 100 THR A N 1
ATOM 815 C CA . THR A 1 100 ? -13.728 7.874 0.671 1.00 96.94 100 THR A CA 1
ATOM 816 C C . THR A 1 100 ? -12.445 8.503 0.117 1.00 96.94 100 THR A C 1
ATOM 818 O O . THR A 1 100 ? -12.399 8.898 -1.048 1.00 96.94 100 THR A O 1
ATOM 821 N N . ALA A 1 101 ? -11.372 8.578 0.913 1.00 96.19 101 ALA A N 1
ATOM 822 C CA . ALA A 1 101 ? -10.080 9.048 0.415 1.00 96.19 101 ALA A CA 1
ATOM 823 C C . ALA A 1 101 ? -9.527 8.114 -0.674 1.00 96.19 101 ALA A C 1
ATOM 825 O O . ALA A 1 101 ? -9.022 8.595 -1.686 1.00 96.19 101 ALA A O 1
ATOM 826 N N . LEU A 1 102 ? -9.671 6.796 -0.509 1.00 96.31 102 LEU A N 1
ATOM 827 C CA . LEU A 1 102 ? -9.277 5.804 -1.511 1.00 96.31 102 LEU A CA 1
ATOM 828 C C . LEU A 1 102 ? -10.126 5.883 -2.791 1.00 96.31 102 LEU A C 1
ATOM 830 O O . LEU A 1 102 ? -9.575 5.780 -3.883 1.00 96.31 102 LEU A O 1
ATOM 834 N N . GLU A 1 103 ? -11.435 6.113 -2.676 1.00 95.12 103 GLU A N 1
ATOM 835 C CA . GLU A 1 103 ? -12.344 6.306 -3.819 1.00 95.12 103 GLU A CA 1
ATOM 836 C C . GLU A 1 103 ? -11.975 7.524 -4.670 1.00 95.12 103 GLU A C 1
ATOM 838 O O . GLU A 1 103 ? -12.195 7.523 -5.880 1.00 95.12 103 GLU A O 1
ATOM 843 N N . SER A 1 104 ? -11.393 8.558 -4.056 1.00 94.88 104 SER A N 1
ATOM 844 C CA . SER A 1 104 ? -10.971 9.771 -4.766 1.00 94.88 104 SER A CA 1
ATOM 845 C C . SER A 1 104 ? -9.714 9.585 -5.626 1.00 94.88 104 SER A C 1
ATOM 847 O O . SER A 1 104 ? -9.372 10.468 -6.416 1.00 94.88 104 SER A O 1
ATOM 849 N N . ILE A 1 105 ? -9.015 8.453 -5.488 1.00 94.12 105 ILE A N 1
ATOM 850 C CA . ILE A 1 105 ? -7.780 8.181 -6.222 1.00 94.12 105 ILE A CA 1
ATOM 851 C C . ILE A 1 105 ? -8.106 7.799 -7.666 1.00 94.12 105 ILE A C 1
ATOM 853 O O . ILE A 1 105 ? -8.846 6.855 -7.940 1.00 94.12 105 ILE A O 1
ATOM 857 N N . ILE A 1 106 ? -7.475 8.490 -8.613 1.00 92.62 106 ILE A N 1
ATOM 858 C CA . ILE A 1 106 ? -7.606 8.188 -10.038 1.00 92.62 106 ILE A CA 1
ATOM 859 C C . ILE A 1 106 ? -6.897 6.853 -10.342 1.00 92.62 106 ILE A C 1
ATOM 861 O O . ILE A 1 106 ? -5.713 6.676 -10.054 1.00 92.62 106 ILE A O 1
ATOM 865 N N . LEU A 1 107 ? -7.605 5.893 -10.945 1.00 90.06 107 LEU A N 1
ATOM 866 C CA . LEU A 1 107 ? -7.052 4.559 -11.233 1.00 90.06 107 LEU A CA 1
ATOM 867 C C . LEU A 1 107 ? -5.851 4.602 -12.192 1.00 90.06 107 LEU A C 1
ATOM 869 O O . LEU A 1 107 ? -4.874 3.878 -11.987 1.00 90.06 107 LEU A O 1
ATOM 873 N N . ASP A 1 108 ? -5.894 5.475 -13.200 1.00 90.88 108 ASP A N 1
ATOM 874 C CA . ASP A 1 108 ? -4.785 5.658 -14.145 1.00 90.88 108 ASP A CA 1
ATOM 875 C C . ASP A 1 108 ? -3.515 6.146 -13.439 1.00 90.88 108 ASP A C 1
ATOM 877 O O . ASP A 1 108 ? -2.408 5.715 -13.769 1.00 90.88 108 ASP A O 1
ATOM 881 N N . ASP A 1 109 ? -3.669 6.971 -12.404 1.00 92.25 109 ASP A N 1
ATOM 882 C CA . ASP A 1 109 ? -2.573 7.440 -11.563 1.00 92.25 109 ASP A CA 1
ATOM 883 C C . ASP A 1 109 ? -1.913 6.282 -10.808 1.00 92.25 109 ASP A C 1
ATOM 885 O O . ASP A 1 109 ? -0.682 6.192 -10.772 1.00 92.25 109 ASP A O 1
ATOM 889 N N . ILE A 1 110 ? -2.713 5.366 -10.245 1.00 92.62 110 ILE A N 1
ATOM 890 C CA . ILE A 1 110 ? -2.205 4.149 -9.592 1.00 92.62 110 ILE A CA 1
ATOM 891 C C . ILE A 1 110 ? -1.399 3.328 -10.599 1.00 92.62 110 ILE A C 1
ATOM 893 O O . ILE A 1 110 ? -0.271 2.937 -10.302 1.00 92.62 110 ILE A O 1
ATOM 897 N N . ALA A 1 111 ? -1.931 3.096 -11.801 1.00 91.62 111 ALA A N 1
ATOM 898 C CA . ALA A 1 111 ? -1.254 2.308 -12.829 1.00 91.62 111 ALA A CA 1
ATOM 899 C C . ALA A 1 111 ? 0.073 2.950 -13.284 1.00 91.62 111 ALA A C 1
ATOM 901 O O . ALA A 1 111 ? 1.096 2.268 -13.408 1.00 91.62 111 ALA A O 1
ATOM 902 N N . GLN A 1 112 ? 0.094 4.271 -13.486 1.00 92.38 112 GLN A N 1
ATOM 903 C CA . GLN A 1 112 ? 1.303 5.004 -13.869 1.00 92.38 112 GLN A CA 1
ATOM 904 C C . GLN A 1 112 ? 2.369 4.986 -12.764 1.00 92.38 112 GLN A C 1
ATOM 906 O O . GLN A 1 112 ? 3.550 4.752 -13.048 1.00 92.38 112 GLN A O 1
ATOM 911 N N . LYS A 1 113 ? 1.971 5.191 -11.502 1.00 94.75 113 LYS A N 1
ATOM 912 C CA . LYS A 1 113 ? 2.862 5.107 -10.331 1.00 94.75 113 LYS A CA 1
ATOM 913 C C . LYS A 1 113 ? 3.399 3.685 -10.164 1.00 94.75 113 LYS A C 1
ATOM 915 O O . LYS A 1 113 ? 4.606 3.508 -9.989 1.00 94.75 113 LYS A O 1
ATOM 920 N N . LEU A 1 114 ? 2.553 2.672 -10.349 1.00 94.19 114 LEU A N 1
ATOM 921 C CA . LEU A 1 114 ? 2.935 1.264 -10.273 1.00 94.19 114 LEU A CA 1
ATOM 922 C C . LEU A 1 114 ? 3.980 0.898 -11.325 1.00 94.19 114 LEU A C 1
ATOM 924 O O . LEU A 1 114 ? 4.946 0.203 -11.015 1.00 94.19 114 LEU A O 1
ATOM 928 N N . LYS A 1 115 ? 3.849 1.420 -12.549 1.00 93.19 115 LYS A N 1
ATOM 929 C CA . LYS A 1 115 ? 4.857 1.245 -13.602 1.00 93.19 115 LYS A CA 1
ATOM 930 C C . LYS A 1 115 ? 6.215 1.818 -13.182 1.00 93.19 115 LYS A C 1
ATOM 932 O O . LYS A 1 115 ? 7.229 1.136 -13.345 1.00 93.19 115 LYS A O 1
ATOM 937 N N . LYS A 1 116 ? 6.249 3.019 -12.592 1.00 95.12 116 LYS A N 1
ATOM 938 C CA . LYS A 1 116 ? 7.488 3.622 -12.063 1.00 95.12 116 LYS A CA 1
ATOM 939 C C . LYS A 1 116 ? 8.075 2.787 -10.924 1.00 95.12 116 LYS A C 1
ATOM 941 O O . LYS A 1 116 ? 9.252 2.445 -10.969 1.00 95.12 116 LYS A O 1
ATOM 946 N N . PHE A 1 117 ? 7.257 2.375 -9.958 1.00 95.75 117 PHE A N 1
ATOM 947 C CA . PHE A 1 117 ? 7.692 1.497 -8.870 1.00 95.75 117 PHE A CA 1
ATOM 948 C C . PHE A 1 117 ? 8.211 0.146 -9.369 1.00 95.75 117 PHE A C 1
ATOM 950 O O . PHE A 1 117 ? 9.204 -0.347 -8.845 1.00 95.75 117 PHE A O 1
ATOM 957 N N . SER A 1 118 ? 7.604 -0.429 -10.408 1.00 93.25 118 SER A N 1
ATOM 958 C CA . SER A 1 118 ? 8.052 -1.695 -11.000 1.00 93.25 118 SER A CA 1
ATOM 959 C C . SER A 1 118 ? 9.466 -1.617 -11.556 1.00 93.25 118 SER A C 1
ATOM 961 O O . SER A 1 118 ? 10.307 -2.451 -11.225 1.00 93.25 118 SER A O 1
ATOM 963 N N . LYS A 1 119 ? 9.777 -0.537 -12.280 1.00 93.69 119 LYS A N 1
ATOM 964 C CA . LYS A 1 119 ? 11.136 -0.265 -12.753 1.00 93.69 119 LYS A CA 1
ATOM 965 C C . LYS A 1 119 ? 12.087 0.040 -11.592 1.00 93.69 119 LYS A C 1
ATOM 967 O O . LYS A 1 119 ? 13.150 -0.561 -11.510 1.00 93.69 119 LYS A O 1
ATOM 972 N N . GLY A 1 120 ? 11.698 0.930 -10.677 1.00 93.31 120 GLY A N 1
ATOM 973 C CA . GLY A 1 120 ? 12.553 1.384 -9.572 1.00 93.31 120 GLY A CA 1
ATOM 974 C C . GLY A 1 120 ? 12.857 0.313 -8.521 1.00 93.31 120 GLY A C 1
ATOM 975 O O . GLY A 1 120 ? 13.915 0.343 -7.897 1.00 93.31 120 GLY A O 1
ATOM 976 N N . MET A 1 121 ? 11.954 -0.651 -8.338 1.00 92.69 121 MET A N 1
ATOM 977 C CA . MET A 1 121 ? 12.099 -1.770 -7.400 1.00 92.69 121 MET A CA 1
ATOM 978 C C . MET A 1 121 ? 12.402 -3.106 -8.092 1.00 92.69 121 MET A C 1
ATOM 980 O O . MET A 1 121 ? 12.393 -4.141 -7.426 1.00 92.69 121 MET A O 1
ATOM 984 N N . PHE A 1 122 ? 12.694 -3.083 -9.396 1.00 90.94 122 PHE A N 1
ATOM 985 C CA . PHE A 1 122 ? 13.113 -4.241 -10.191 1.00 90.94 122 PHE A CA 1
ATOM 986 C C . PHE A 1 122 ? 12.135 -5.430 -10.146 1.00 90.94 122 PHE A C 1
ATOM 988 O O . PHE A 1 122 ? 12.546 -6.583 -10.023 1.00 90.94 122 PHE A O 1
ATOM 995 N N . PHE A 1 123 ? 10.830 -5.166 -10.262 1.00 88.25 123 PHE A N 1
ATOM 996 C CA . PHE A 1 123 ? 9.815 -6.210 -10.430 1.00 88.25 123 PHE A CA 1
ATOM 997 C C . PHE A 1 123 ? 9.028 -6.019 -11.724 1.00 88.25 123 PHE A C 1
ATOM 999 O O . PHE A 1 123 ? 8.909 -4.916 -12.252 1.00 88.25 123 PHE A O 1
ATOM 1006 N N . VAL A 1 124 ? 8.457 -7.105 -12.240 1.00 78.12 124 VAL A N 1
ATOM 1007 C CA . VAL A 1 124 ? 7.628 -7.051 -13.446 1.00 78.12 124 VAL A CA 1
ATOM 1008 C C . VAL A 1 124 ? 6.205 -6.667 -13.053 1.00 78.12 124 VAL A C 1
ATOM 1010 O O . VAL A 1 124 ? 5.474 -7.477 -12.485 1.00 78.12 124 VAL A O 1
ATOM 1013 N N . SER A 1 125 ? 5.787 -5.447 -13.392 1.00 67.31 125 SER A N 1
ATOM 1014 C CA . SER A 1 125 ? 4.363 -5.119 -13.452 1.00 67.31 125 SER A CA 1
ATOM 1015 C C . SER A 1 125 ? 3.803 -5.722 -14.741 1.00 67.31 125 SER A C 1
ATOM 1017 O O . SER A 1 125 ? 3.921 -5.155 -15.825 1.00 67.31 125 SER A O 1
ATOM 1019 N N . LYS A 1 126 ? 3.213 -6.921 -14.664 1.00 66.62 126 LYS A N 1
ATOM 1020 C CA . LYS A 1 126 ? 2.286 -7.351 -15.725 1.00 66.62 126 LYS A CA 1
ATOM 1021 C C . LYS A 1 126 ? 1.123 -6.345 -15.784 1.00 66.62 126 LYS A C 1
ATOM 1023 O O . LYS A 1 126 ? 1.004 -5.499 -14.897 1.00 66.62 126 LYS A O 1
ATOM 1028 N N . ALA A 1 127 ? 0.272 -6.416 -16.807 1.00 66.38 127 ALA A N 1
ATOM 1029 C CA . ALA A 1 127 ? -0.995 -5.683 -16.810 1.00 66.38 127 ALA A CA 1
ATOM 1030 C C . ALA A 1 127 ? -1.864 -6.197 -15.646 1.00 66.38 127 ALA A C 1
ATOM 1032 O O . ALA A 1 127 ? -2.635 -7.139 -15.792 1.00 66.38 127 ALA A O 1
ATOM 1033 N N . LEU A 1 128 ? -1.620 -5.653 -14.456 1.00 73.44 128 LEU A N 1
ATOM 1034 C CA . LEU A 1 128 ? -2.313 -5.986 -13.228 1.00 73.44 128 LEU A CA 1
ATOM 1035 C C . LEU A 1 128 ? -3.697 -5.359 -13.317 1.00 73.44 128 LEU A C 1
ATOM 1037 O O . LEU A 1 128 ? -3.815 -4.171 -13.627 1.00 73.44 128 LEU A O 1
ATOM 1041 N N . ASP A 1 129 ? -4.730 -6.140 -13.019 1.00 80.81 129 ASP A N 1
ATOM 1042 C CA . ASP A 1 129 ? -6.086 -5.618 -12.878 1.00 80.81 129 ASP A CA 1
ATOM 1043 C C . ASP A 1 129 ? -6.210 -4.850 -11.553 1.00 80.81 129 ASP A C 1
ATOM 1045 O O . ASP A 1 129 ? -6.756 -5.317 -10.552 1.00 80.81 129 ASP A O 1
ATOM 1049 N N . VAL A 1 130 ? -5.612 -3.657 -11.525 1.00 85.88 130 VAL A N 1
ATOM 1050 C CA . VAL A 1 130 ? -5.608 -2.785 -10.346 1.00 85.88 130 VAL A CA 1
ATOM 1051 C C . VAL A 1 130 ? -6.989 -2.200 -10.065 1.00 85.88 130 VAL A C 1
ATOM 1053 O O . VAL A 1 130 ? -7.223 -1.746 -8.951 1.00 85.88 130 VAL A O 1
ATOM 1056 N N . LYS A 1 131 ? -7.910 -2.212 -11.037 1.00 90.56 131 LYS A N 1
ATOM 1057 C CA . LYS A 1 131 ? -9.268 -1.690 -10.859 1.00 90.56 131 LYS A CA 1
ATOM 1058 C C . LYS A 1 131 ? -10.043 -2.558 -9.878 1.00 90.56 131 LYS A C 1
ATOM 1060 O O . LYS A 1 131 ? -10.504 -2.052 -8.856 1.00 90.56 131 LYS A O 1
ATOM 1065 N N . ASP A 1 132 ? -10.146 -3.852 -10.165 1.00 91.94 132 ASP A N 1
ATOM 1066 C CA . ASP A 1 132 ? -10.851 -4.797 -9.298 1.00 91.94 132 ASP A CA 1
ATOM 1067 C C . ASP A 1 132 ? -10.205 -4.880 -7.912 1.00 91.94 132 ASP A C 1
ATOM 1069 O O . ASP A 1 132 ? -10.898 -4.931 -6.894 1.00 91.94 132 ASP A O 1
ATOM 1073 N N . LEU A 1 133 ? -8.871 -4.851 -7.863 1.00 94.31 133 LEU A N 1
ATOM 1074 C CA . LEU A 1 133 ? -8.133 -4.872 -6.606 1.00 94.31 133 LEU A CA 1
ATOM 1075 C C . LEU A 1 133 ? -8.413 -3.628 -5.750 1.00 94.31 133 LEU A C 1
ATOM 1077 O O . LEU A 1 133 ? -8.645 -3.759 -4.550 1.00 94.31 133 LEU A O 1
ATOM 1081 N N . SER A 1 134 ? -8.424 -2.434 -6.354 1.00 94.81 134 SER A N 1
ATOM 1082 C CA . SER A 1 134 ? -8.744 -1.180 -5.661 1.00 94.81 134 SER A CA 1
ATOM 1083 C C . SER A 1 134 ? -10.185 -1.155 -5.150 1.00 94.81 134 SER A C 1
ATOM 1085 O O . SER A 1 134 ? -10.420 -0.703 -4.033 1.00 94.81 134 SER A O 1
ATOM 1087 N N . ILE A 1 135 ? -11.147 -1.686 -5.915 1.00 95.88 135 ILE A N 1
ATOM 1088 C CA . ILE A 1 135 ? -12.550 -1.785 -5.481 1.00 95.88 135 ILE A CA 1
ATOM 1089 C C . ILE A 1 135 ? -12.668 -2.655 -4.224 1.00 95.88 135 ILE A C 1
ATOM 1091 O O . ILE A 1 135 ? -13.303 -2.251 -3.249 1.00 95.88 135 ILE A O 1
ATOM 1095 N N . GLU A 1 136 ? -12.048 -3.836 -4.217 1.00 97.56 136 GLU A N 1
ATOM 1096 C CA . GLU A 1 136 ? -12.093 -4.716 -3.044 1.00 97.56 136 GLU A CA 1
ATOM 1097 C C . GLU A 1 136 ? -11.294 -4.150 -1.861 1.00 97.56 136 GLU A C 1
ATOM 1099 O O . GLU A 1 136 ? -11.694 -4.343 -0.715 1.00 97.56 136 GLU A O 1
ATOM 1104 N N . LEU A 1 137 ? -10.226 -3.383 -2.110 1.00 97.31 137 LEU A N 1
ATOM 1105 C CA . LEU A 1 137 ? -9.493 -2.660 -1.067 1.00 97.31 137 LEU A CA 1
ATOM 1106 C C . LEU A 1 137 ? -10.365 -1.598 -0.378 1.00 97.31 137 LEU A C 1
ATOM 1108 O O . LEU A 1 137 ? -10.368 -1.509 0.852 1.00 97.31 137 LEU A O 1
ATOM 1112 N N . ILE A 1 138 ? -11.110 -0.806 -1.157 1.00 97.31 138 ILE A N 1
ATOM 1113 C CA . ILE A 1 138 ? -12.040 0.214 -0.647 1.00 97.31 138 ILE A CA 1
ATOM 1114 C C . ILE A 1 138 ? -13.119 -0.455 0.211 1.00 97.31 138 ILE A C 1
ATOM 1116 O O . ILE A 1 138 ? -13.306 -0.082 1.371 1.00 97.31 138 ILE A O 1
ATOM 1120 N N . LYS A 1 139 ? -13.761 -1.510 -0.311 1.00 98.19 139 LYS A N 1
ATOM 1121 C CA . LYS A 1 139 ? -14.784 -2.268 0.427 1.00 98.19 139 LYS A CA 1
ATOM 1122 C C . LYS A 1 139 ? -14.236 -2.880 1.712 1.00 98.19 139 LYS A C 1
ATOM 1124 O O . LYS A 1 139 ? -14.890 -2.799 2.751 1.00 98.19 139 LYS A O 1
ATOM 1129 N N . ALA A 1 140 ? -13.052 -3.489 1.668 1.00 97.94 140 ALA A N 1
ATOM 1130 C CA . ALA A 1 140 ? -12.424 -4.086 2.844 1.00 97.94 140 ALA A CA 1
ATOM 1131 C C . ALA A 1 140 ? -12.080 -3.028 3.903 1.00 97.94 140 ALA A C 1
ATOM 1133 O O . ALA A 1 140 ? -12.284 -3.250 5.095 1.00 97.94 140 ALA A O 1
ATOM 1134 N N . THR A 1 141 ? -11.633 -1.849 3.467 1.00 97.44 141 THR A N 1
ATOM 1135 C CA . THR A 1 141 ? -11.360 -0.709 4.347 1.00 97.44 141 THR A CA 1
ATOM 1136 C C . THR A 1 141 ? -12.624 -0.251 5.072 1.00 97.44 141 THR A C 1
ATOM 1138 O O . THR A 1 141 ? -12.605 -0.124 6.299 1.00 97.44 141 THR A O 1
ATOM 1141 N N . GLU A 1 142 ? -13.721 -0.052 4.334 1.00 97.56 142 GLU A N 1
ATOM 1142 C CA . GLU A 1 142 ? -14.994 0.424 4.881 1.00 97.56 142 GLU A CA 1
ATOM 1143 C C . GLU A 1 142 ? -15.662 -0.614 5.796 1.00 97.56 142 GLU A C 1
ATOM 1145 O O . GLU A 1 142 ? -16.098 -0.281 6.898 1.00 97.56 142 GLU A O 1
ATOM 1150 N N . THR A 1 143 ? -15.712 -1.877 5.363 1.00 96.62 143 THR A N 1
ATOM 1151 C CA . THR A 1 143 ? -16.494 -2.943 6.021 1.00 96.62 143 THR A CA 1
ATOM 1152 C C . THR A 1 143 ? -15.700 -3.803 7.006 1.00 96.62 143 THR A C 1
ATOM 1154 O O . THR A 1 143 ? -16.290 -4.607 7.724 1.00 96.62 143 THR A O 1
ATOM 1157 N N . ASP A 1 144 ? -14.371 -3.671 7.033 1.00 95.62 144 ASP A N 1
ATOM 1158 C CA . ASP A 1 144 ? -13.438 -4.554 7.756 1.00 95.62 144 ASP A CA 1
ATOM 1159 C C . ASP A 1 144 ? -13.545 -6.046 7.370 1.00 95.62 144 ASP A C 1
ATOM 1161 O O . ASP A 1 144 ? -13.137 -6.943 8.118 1.00 95.62 144 ASP A O 1
ATOM 1165 N N . ASN A 1 145 ? -14.081 -6.327 6.178 1.00 96.44 145 ASN A N 1
ATOM 1166 C CA . ASN A 1 145 ? -14.098 -7.655 5.578 1.00 96.44 145 ASN A CA 1
ATOM 1167 C C . ASN A 1 145 ? -12.975 -7.787 4.538 1.00 96.44 145 ASN A C 1
ATOM 1169 O O . ASN A 1 145 ? -13.139 -7.425 3.375 1.00 96.44 145 ASN A O 1
ATOM 1173 N N . TRP A 1 146 ? -11.834 -8.336 4.959 1.00 97.50 146 TRP A N 1
ATOM 1174 C CA . TRP A 1 146 ? -10.619 -8.420 4.136 1.00 97.50 146 TRP A CA 1
ATOM 1175 C C . TRP A 1 146 ? -10.530 -9.654 3.242 1.00 97.50 146 TRP A C 1
ATOM 1177 O O . TRP A 1 146 ? -9.694 -9.700 2.340 1.00 97.50 146 TRP A O 1
ATOM 1187 N N . ARG A 1 147 ? -11.401 -10.650 3.440 1.00 97.81 147 ARG A N 1
ATOM 1188 C CA . ARG A 1 147 ? -11.358 -11.899 2.669 1.00 97.81 147 ARG A CA 1
ATOM 1189 C C . ARG A 1 147 ? -11.499 -11.679 1.158 1.00 97.81 147 ARG A C 1
ATOM 1191 O O . ARG A 1 147 ? -10.668 -12.223 0.435 1.00 97.81 147 ARG A O 1
ATOM 1198 N N . PRO A 1 148 ? -12.466 -10.886 0.654 1.00 97.94 148 PRO A N 1
ATOM 1199 C CA . PRO A 1 148 ? -12.578 -10.619 -0.781 1.00 97.94 148 PRO A CA 1
ATOM 1200 C C . PRO A 1 148 ? -11.320 -9.969 -1.368 1.00 97.94 148 PRO A C 1
ATOM 1202 O O . PRO A 1 148 ? -10.837 -10.400 -2.415 1.00 97.94 148 PRO A O 1
ATOM 1205 N N . PHE A 1 149 ? -10.741 -8.996 -0.656 1.00 97.50 149 PHE A N 1
ATOM 1206 C CA . PHE A 1 149 ? -9.499 -8.343 -1.062 1.00 97.50 149 PHE A CA 1
ATOM 1207 C C . PHE A 1 149 ? -8.332 -9.334 -1.132 1.00 97.50 149 PHE A C 1
ATOM 1209 O O . PHE A 1 149 ? -7.635 -9.374 -2.143 1.00 97.50 149 PHE A O 1
ATOM 1216 N N . PHE A 1 150 ? -8.141 -10.180 -0.114 1.00 97.69 150 PHE A N 1
ATOM 1217 C CA . PHE A 1 150 ? -7.066 -11.176 -0.119 1.00 97.69 150 PHE A CA 1
ATOM 1218 C C . PHE A 1 150 ? -7.233 -12.215 -1.230 1.00 97.69 150 PHE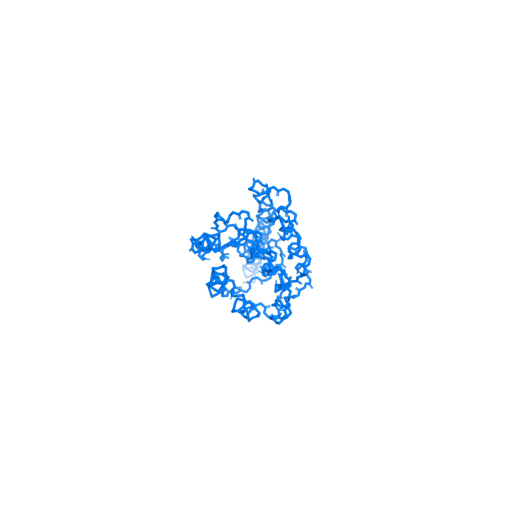 A C 1
ATOM 1220 O O . PHE A 1 150 ? -6.252 -12.530 -1.897 1.00 97.69 150 PHE A O 1
ATOM 1227 N N . VAL A 1 151 ? -8.455 -12.687 -1.498 1.00 97.00 151 VAL A N 1
ATOM 1228 C CA . VAL A 1 151 ? -8.732 -13.605 -2.622 1.00 97.00 151 VAL A CA 1
ATOM 1229 C C . VAL A 1 151 ? -8.396 -12.952 -3.963 1.00 97.00 151 VAL A C 1
ATOM 1231 O O . VAL A 1 151 ? -7.767 -13.570 -4.827 1.00 97.00 151 VAL A O 1
ATOM 1234 N N . LYS A 1 152 ? -8.779 -11.683 -4.149 1.00 95.56 152 LYS A N 1
ATOM 1235 C CA . LYS A 1 152 ? -8.462 -10.935 -5.370 1.00 95.56 152 LYS A CA 1
ATOM 1236 C C . LYS A 1 152 ? -6.952 -10.710 -5.508 1.00 95.56 152 LYS A C 1
ATOM 1238 O O . LYS A 1 152 ? -6.413 -10.914 -6.592 1.00 95.56 152 LYS A O 1
ATOM 1243 N N . ALA A 1 153 ? -6.270 -10.348 -4.421 1.00 94.38 153 ALA A N 1
ATOM 1244 C CA . ALA A 1 153 ? -4.822 -10.174 -4.395 1.00 94.38 153 ALA A CA 1
ATOM 1245 C C . ALA A 1 153 ? -4.084 -11.480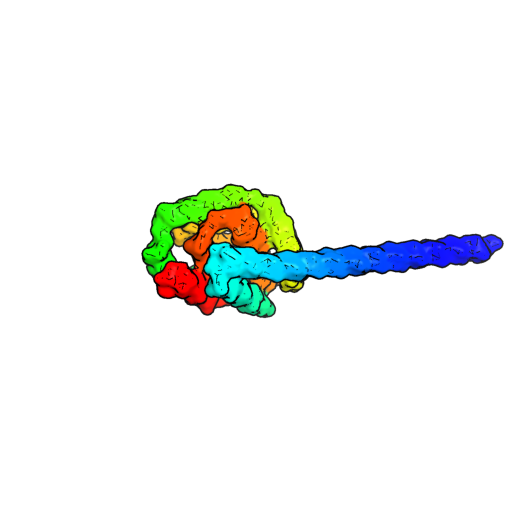 -4.726 1.00 94.38 153 ALA A C 1
ATOM 1247 O O . ALA A 1 153 ? -3.190 -11.464 -5.566 1.00 94.38 153 ALA A O 1
ATOM 1248 N N . GLU A 1 154 ? -4.486 -12.610 -4.137 1.00 93.44 154 GLU A N 1
ATOM 1249 C CA . GLU A 1 154 ? -3.937 -13.929 -4.469 1.00 93.44 154 GLU A CA 1
ATOM 1250 C C . GLU A 1 154 ? -4.115 -14.243 -5.954 1.00 93.44 154 GLU A C 1
ATOM 1252 O O . GLU A 1 154 ? -3.144 -14.568 -6.628 1.00 93.44 154 GLU A O 1
ATOM 1257 N N . THR A 1 155 ? -5.319 -14.043 -6.492 1.00 92.44 155 THR A N 1
ATOM 1258 C CA . THR A 1 155 ? -5.615 -14.288 -7.912 1.00 92.44 155 THR A CA 1
ATOM 1259 C C . THR A 1 155 ? -4.731 -13.454 -8.844 1.00 92.44 155 THR A C 1
ATOM 1261 O O . THR A 1 155 ? -4.240 -13.956 -9.853 1.00 92.44 155 THR A O 1
ATOM 1264 N N . ILE A 1 156 ? -4.519 -12.176 -8.518 1.00 90.50 156 ILE A N 1
ATOM 1265 C CA . ILE A 1 156 ? -3.756 -11.240 -9.353 1.00 90.50 156 ILE A CA 1
ATOM 1266 C C . ILE A 1 156 ? -2.246 -11.483 -9.246 1.00 90.50 156 ILE A C 1
ATOM 1268 O O . ILE A 1 156 ? -1.539 -11.414 -10.251 1.00 90.50 156 ILE A O 1
ATOM 1272 N N . PHE A 1 157 ? -1.743 -11.741 -8.037 1.00 89.19 157 PHE A N 1
ATOM 1273 C CA . PHE A 1 157 ? -0.310 -11.828 -7.751 1.00 89.19 157 PHE A CA 1
ATOM 1274 C C . PHE A 1 157 ? 0.210 -13.265 -7.626 1.00 89.19 157 PHE A C 1
ATOM 1276 O O . PHE A 1 157 ? 1.374 -13.458 -7.265 1.00 89.19 157 PHE A O 1
ATOM 1283 N N . VAL A 1 158 ? -0.599 -14.282 -7.935 1.00 87.75 158 VAL A N 1
ATOM 1284 C CA . VAL A 1 158 ? -0.153 -15.681 -7.937 1.00 87.75 158 VAL A CA 1
ATOM 1285 C C . VAL A 1 158 ? 1.080 -15.853 -8.830 1.00 87.75 158 VAL A C 1
ATOM 1287 O O . VAL A 1 158 ? 1.128 -15.408 -9.978 1.00 87.75 158 VAL A O 1
ATOM 1290 N N . GLY A 1 159 ? 2.130 -16.462 -8.273 1.00 84.69 159 GLY A N 1
ATOM 1291 C CA . GLY A 1 159 ? 3.410 -16.647 -8.964 1.00 84.69 159 GLY A CA 1
ATOM 1292 C C . GLY A 1 159 ? 4.201 -15.357 -9.231 1.00 84.69 159 GLY A C 1
ATOM 1293 O O . GLY A 1 159 ? 5.222 -15.409 -9.915 1.00 84.69 159 GLY A O 1
ATOM 1294 N N . MET A 1 160 ? 3.764 -14.204 -8.712 1.00 89.62 160 MET A N 1
ATOM 1295 C CA . MET A 1 160 ? 4.497 -12.938 -8.785 1.00 89.62 160 MET A CA 1
ATOM 1296 C C . MET A 1 160 ? 5.321 -12.693 -7.516 1.00 89.62 160 MET A C 1
ATOM 1298 O O . MET A 1 160 ? 5.022 -13.198 -6.432 1.00 89.62 160 MET A O 1
ATOM 1302 N N . ALA A 1 161 ? 6.357 -11.862 -7.641 1.00 91.62 161 ALA A N 1
ATOM 1303 C CA . ALA A 1 161 ? 7.115 -11.389 -6.489 1.00 91.62 161 ALA A CA 1
ATOM 1304 C C . ALA A 1 161 ? 6.239 -10.486 -5.604 1.00 91.62 161 ALA A C 1
ATOM 1306 O O . ALA A 1 161 ? 5.521 -9.622 -6.118 1.00 91.62 161 ALA A O 1
ATOM 1307 N N . ALA A 1 162 ? 6.355 -10.617 -4.282 1.00 94.38 162 ALA A N 1
ATOM 1308 C CA . ALA A 1 162 ? 5.650 -9.791 -3.301 1.00 94.38 162 ALA A CA 1
ATOM 1309 C C . ALA A 1 162 ? 6.000 -8.294 -3.419 1.00 94.38 162 ALA A C 1
ATOM 1311 O O . ALA A 1 162 ? 5.232 -7.429 -3.001 1.00 94.38 162 ALA A O 1
ATOM 1312 N N . THR A 1 163 ? 7.125 -7.946 -4.052 1.00 94.31 163 THR A N 1
ATOM 1313 C CA . THR A 1 163 ? 7.446 -6.551 -4.401 1.00 94.31 163 THR A CA 1
ATOM 1314 C C . THR A 1 163 ? 6.390 -5.913 -5.306 1.00 94.31 163 THR A C 1
ATOM 1316 O O . THR A 1 163 ? 6.220 -4.696 -5.266 1.00 94.31 163 THR A O 1
ATOM 1319 N N . SER A 1 164 ? 5.624 -6.716 -6.050 1.00 93.12 164 SER A N 1
ATOM 1320 C CA . SER A 1 164 ? 4.514 -6.249 -6.886 1.00 93.12 164 SER A CA 1
ATOM 1321 C C . SER A 1 164 ? 3.363 -5.687 -6.050 1.00 93.12 164 SER A C 1
ATOM 1323 O O . SER A 1 164 ? 2.868 -4.599 -6.349 1.00 93.12 164 SER A O 1
ATOM 1325 N N . ILE A 1 165 ? 2.973 -6.372 -4.966 1.00 93.75 165 ILE A N 1
ATOM 1326 C CA . ILE A 1 165 ? 1.915 -5.875 -4.076 1.00 93.75 165 ILE A CA 1
ATOM 1327 C C . ILE A 1 165 ? 2.406 -4.710 -3.200 1.00 93.75 165 ILE A C 1
ATOM 1329 O O . ILE A 1 165 ? 1.648 -3.776 -2.933 1.00 93.75 165 ILE A O 1
ATOM 1333 N N . ALA A 1 166 ? 3.695 -4.682 -2.838 1.00 95.50 166 ALA A N 1
ATOM 1334 C CA . ALA A 1 166 ? 4.307 -3.510 -2.206 1.00 95.50 166 ALA A CA 1
ATOM 1335 C C . ALA A 1 166 ? 4.286 -2.284 -3.142 1.00 95.50 166 AL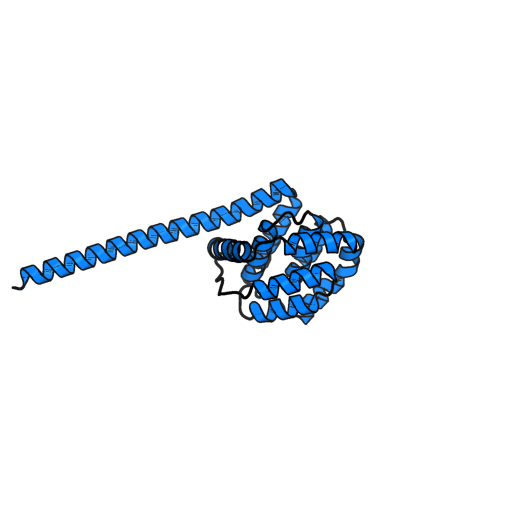A A C 1
ATOM 1337 O O . ALA A 1 166 ? 3.892 -1.196 -2.728 1.00 95.50 166 ALA A O 1
ATOM 1338 N N . GLY A 1 167 ? 4.621 -2.459 -4.426 1.00 95.19 167 GLY A N 1
ATOM 1339 C CA . GLY A 1 167 ? 4.522 -1.402 -5.436 1.00 95.19 167 GLY A CA 1
ATOM 1340 C C . GLY A 1 167 ? 3.094 -0.897 -5.639 1.00 95.19 167 GLY A C 1
ATOM 1341 O O . GLY A 1 167 ? 2.882 0.312 -5.744 1.00 95.19 167 GLY A O 1
ATOM 1342 N N . PHE A 1 168 ? 2.103 -1.796 -5.636 1.00 94.62 168 PHE A N 1
ATOM 1343 C CA . PHE A 1 168 ? 0.688 -1.413 -5.649 1.00 94.62 168 PHE A CA 1
ATOM 1344 C C . PHE A 1 168 ? 0.335 -0.570 -4.418 1.00 94.62 168 PHE A C 1
ATOM 1346 O O . PHE A 1 168 ? -0.216 0.518 -4.560 1.00 94.62 168 PHE A O 1
ATOM 1353 N N . THR A 1 169 ? 0.750 -1.012 -3.228 1.00 96.12 169 THR A N 1
ATOM 1354 C CA . THR A 1 169 ? 0.543 -0.278 -1.969 1.00 96.12 169 THR A CA 1
ATOM 1355 C C . THR A 1 169 ? 1.096 1.138 -2.049 1.00 96.12 169 THR A C 1
ATOM 1357 O O . THR A 1 169 ? 0.383 2.091 -1.760 1.00 96.12 169 THR A O 1
ATOM 1360 N N . PHE A 1 170 ? 2.345 1.308 -2.489 1.00 97.00 170 PHE A N 1
ATOM 1361 C CA . PHE A 1 170 ? 2.954 2.635 -2.602 1.00 97.00 170 PHE A CA 1
ATOM 1362 C C . PHE A 1 170 ? 2.255 3.516 -3.639 1.00 97.00 170 PHE A C 1
ATOM 1364 O O . PHE A 1 170 ? 2.133 4.722 -3.442 1.00 97.00 170 PHE A O 1
ATOM 1371 N N . SER A 1 171 ? 1.741 2.917 -4.714 1.00 95.56 171 SER A N 1
ATOM 1372 C CA . SER A 1 171 ? 0.964 3.633 -5.732 1.00 95.56 171 SER A CA 1
ATOM 1373 C C . SER A 1 171 ? -0.348 4.177 -5.166 1.00 95.56 171 SER A C 1
ATOM 1375 O O . SER A 1 171 ? -0.699 5.318 -5.455 1.00 95.56 171 SER A O 1
ATOM 1377 N N . VAL A 1 172 ? -1.029 3.393 -4.323 1.00 95.50 172 VAL A N 1
ATOM 1378 C CA . VAL A 1 172 ? -2.226 3.823 -3.585 1.00 95.50 172 VAL A CA 1
ATOM 1379 C C . VAL A 1 172 ? -1.875 4.894 -2.552 1.00 95.50 172 VAL A C 1
ATOM 1381 O O . VAL A 1 172 ? -2.545 5.918 -2.487 1.00 95.50 172 VAL A O 1
ATOM 1384 N N . LEU A 1 173 ? -0.794 4.714 -1.787 1.00 95.56 173 LEU A N 1
ATOM 1385 C CA . LEU A 1 173 ? -0.364 5.676 -0.764 1.00 95.56 173 LEU A CA 1
ATOM 1386 C C . LEU A 1 173 ? 0.023 7.046 -1.343 1.00 95.56 173 LEU A C 1
ATOM 1388 O O . LEU A 1 173 ? -0.190 8.061 -0.690 1.00 95.56 173 LEU A O 1
ATOM 1392 N N . LEU A 1 174 ? 0.541 7.083 -2.575 1.00 93.38 174 LEU A N 1
ATOM 1393 C CA . LEU A 1 174 ? 0.779 8.311 -3.347 1.00 93.38 174 LEU A CA 1
ATOM 1394 C C . LEU A 1 174 ? -0.447 8.797 -4.136 1.00 93.38 174 LEU A C 1
A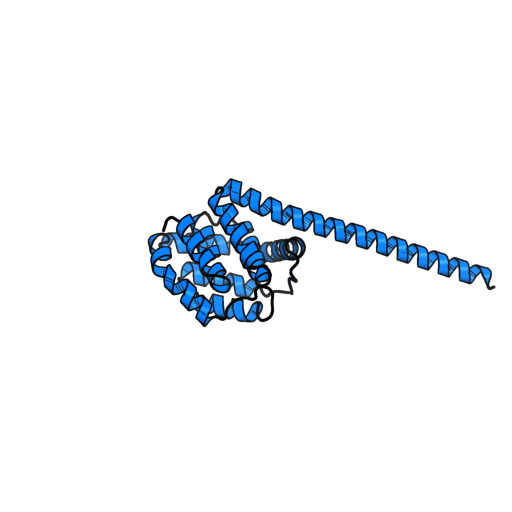TOM 1396 O O . LEU A 1 174 ? -0.372 9.777 -4.880 1.00 93.38 174 LEU A O 1
ATOM 1400 N N . GLY A 1 175 ? -1.560 8.074 -4.069 1.00 85.50 175 GLY A N 1
ATOM 1401 C CA . GLY A 1 175 ? -2.772 8.355 -4.827 1.00 85.50 175 GLY A CA 1
ATOM 1402 C C . GLY A 1 175 ? -3.614 9.488 -4.246 1.00 85.50 175 GLY A C 1
ATOM 1403 O O . GLY A 1 175 ? -4.320 10.149 -5.001 1.00 85.50 175 GLY A O 1
ATOM 1404 N N . GLY A 1 176 ? -3.528 9.739 -2.937 1.00 83.50 176 GLY A N 1
ATOM 1405 C CA . GLY A 1 176 ? -4.335 10.760 -2.271 1.00 83.50 176 GLY A CA 1
ATOM 1406 C C . GLY A 1 176 ? -4.035 10.915 -0.773 1.00 83.50 176 GLY A C 1
ATOM 1407 O O . GLY A 1 176 ? -3.238 10.162 -0.210 1.00 83.50 176 GLY A O 1
ATOM 1408 N N . PRO A 1 177 ? -4.664 11.898 -0.101 1.00 85.56 177 PRO A N 1
ATOM 1409 C CA . PRO A 1 177 ? -4.418 12.214 1.306 1.00 85.56 177 PRO A CA 1
ATOM 1410 C C . PRO A 1 177 ? -5.121 11.221 2.251 1.00 85.56 177 PRO A C 1
ATOM 1412 O O . PRO A 1 177 ? -6.149 11.521 2.849 1.00 85.56 177 PRO A O 1
ATOM 1415 N N . ILE A 1 178 ? -4.546 10.028 2.410 1.00 89.38 178 ILE A N 1
ATOM 1416 C CA . ILE A 1 178 ? -5.134 8.911 3.178 1.00 89.38 178 ILE A CA 1
ATOM 1417 C C . ILE A 1 178 ? -4.975 9.076 4.711 1.00 89.38 178 ILE A C 1
ATOM 1419 O O . ILE A 1 178 ? -5.693 8.461 5.503 1.00 89.38 178 ILE A O 1
ATOM 1423 N N . GLY A 1 179 ? -4.046 9.933 5.147 1.00 92.94 179 GLY A N 1
ATOM 1424 C CA . GLY A 1 179 ? -3.758 10.190 6.563 1.00 92.94 179 GLY A CA 1
ATOM 1425 C C . GLY A 1 179 ? -3.026 9.038 7.268 1.00 92.94 179 GLY A C 1
ATOM 1426 O O . GLY A 1 179 ? -2.903 7.934 6.743 1.00 92.94 179 GLY A O 1
ATOM 1427 N N . ILE A 1 180 ? -2.528 9.284 8.486 1.00 94.44 180 ILE A N 1
ATOM 1428 C CA . ILE A 1 180 ? -1.670 8.319 9.202 1.00 94.44 180 ILE A CA 1
ATOM 1429 C C . ILE A 1 180 ? -2.395 7.020 9.588 1.00 94.44 180 ILE A C 1
ATOM 1431 O O . ILE A 1 180 ? -1.799 5.945 9.548 1.00 94.44 180 ILE A O 1
ATOM 1435 N N . LEU A 1 181 ? -3.687 7.101 9.929 1.00 95.12 181 LEU A N 1
ATOM 1436 C CA . LEU A 1 181 ? -4.489 5.923 10.274 1.00 95.12 181 LEU A CA 1
ATOM 1437 C C . LEU A 1 181 ? -4.734 5.041 9.049 1.00 95.12 181 LEU A C 1
ATOM 1439 O O . LEU A 1 181 ? -4.536 3.831 9.125 1.00 95.12 181 LEU A O 1
ATOM 1443 N N . GLY A 1 182 ? -5.095 5.639 7.910 1.00 95.94 182 GLY A N 1
ATOM 1444 C CA . GLY A 1 182 ? -5.256 4.902 6.659 1.00 95.94 182 GLY A CA 1
ATOM 1445 C C . GLY A 1 182 ? -3.932 4.342 6.143 1.00 95.94 182 GLY A C 1
ATOM 1446 O O . GLY A 1 182 ? -3.883 3.187 5.736 1.00 95.94 182 GLY A O 1
ATOM 1447 N N . TYR A 1 183 ? -2.835 5.097 6.260 1.00 96.62 183 TYR A N 1
ATOM 1448 C CA . TYR A 1 183 ? -1.486 4.614 5.953 1.00 96.62 183 TYR A CA 1
ATOM 1449 C C . TYR A 1 183 ? -1.145 3.344 6.750 1.00 96.62 183 TYR A C 1
ATOM 1451 O O . TYR A 1 183 ? -0.739 2.332 6.175 1.00 96.62 183 TYR A O 1
ATOM 1459 N N . GLY A 1 184 ? -1.360 3.374 8.070 1.00 96.31 184 GLY A N 1
ATOM 1460 C CA . GLY A 1 184 ? -1.143 2.219 8.938 1.00 96.31 184 GLY A CA 1
ATOM 1461 C C . GLY A 1 184 ? -2.055 1.041 8.597 1.00 96.31 184 GLY A C 1
ATOM 1462 O O . GLY A 1 184 ? -1.567 -0.079 8.479 1.00 96.31 184 GLY A O 1
ATOM 1463 N N . LEU A 1 185 ? -3.350 1.284 8.370 1.00 96.69 185 LEU A N 1
ATOM 1464 C CA . LEU A 1 185 ? -4.314 0.244 7.995 1.00 96.69 185 LEU A CA 1
ATOM 1465 C C . LEU A 1 185 ? -3.930 -0.461 6.691 1.00 96.69 185 LEU A C 1
ATOM 1467 O O . LEU A 1 185 ? -3.967 -1.689 6.623 1.00 96.69 185 LEU A O 1
ATOM 1471 N N . LEU A 1 186 ? -3.546 0.300 5.665 1.00 96.81 186 LEU A N 1
ATOM 1472 C CA . LEU A 1 186 ? -3.168 -0.248 4.364 1.00 96.81 186 LEU A CA 1
ATOM 1473 C C . LEU A 1 186 ? -1.912 -1.111 4.467 1.00 96.81 186 LEU A C 1
ATOM 1475 O O . LEU A 1 186 ? -1.905 -2.234 3.963 1.00 96.81 186 LEU A O 1
ATOM 1479 N N . ILE A 1 187 ? -0.874 -0.638 5.166 1.00 97.06 187 ILE A N 1
ATOM 1480 C CA . ILE A 1 187 ? 0.345 -1.434 5.350 1.00 97.06 187 ILE A CA 1
ATOM 1481 C C . ILE A 1 187 ? 0.098 -2.639 6.264 1.00 97.06 187 ILE A C 1
ATOM 1483 O O . ILE A 1 187 ? 0.644 -3.701 5.989 1.00 97.06 187 ILE A O 1
ATOM 1487 N N . ALA A 1 188 ? -0.736 -2.533 7.302 1.00 96.62 188 ALA A N 1
ATOM 1488 C CA . ALA A 1 188 ? -1.101 -3.679 8.137 1.00 96.62 188 ALA A CA 1
ATOM 1489 C C . ALA A 1 188 ? -1.808 -4.766 7.314 1.00 96.62 188 ALA A C 1
ATOM 1491 O O . ALA A 1 188 ? -1.436 -5.938 7.359 1.00 96.62 188 ALA A O 1
ATOM 1492 N N . SER A 1 189 ? -2.801 -4.365 6.522 1.00 95.19 189 SER A N 1
ATOM 1493 C CA . SER A 1 189 ? -3.636 -5.289 5.756 1.00 95.19 189 SER A CA 1
ATOM 1494 C C . SER A 1 189 ? -2.862 -5.936 4.613 1.00 95.19 189 SER A C 1
ATOM 1496 O O . SER A 1 189 ? -2.916 -7.148 4.433 1.00 95.19 189 SER A O 1
ATOM 1498 N N . ILE A 1 190 ? -2.072 -5.158 3.872 1.00 94.25 190 ILE A N 1
ATOM 1499 C CA . ILE A 1 190 ? -1.247 -5.689 2.781 1.00 94.25 190 ILE A CA 1
ATOM 1500 C C . ILE A 1 190 ? -0.016 -6.421 3.324 1.00 94.25 190 ILE A C 1
ATOM 1502 O O . ILE A 1 190 ? 0.405 -7.433 2.766 1.00 94.25 190 ILE A O 1
ATOM 1506 N N . GLY A 1 191 ? 0.526 -5.971 4.454 1.00 95.69 191 GLY A N 1
ATOM 1507 C CA . GLY A 1 191 ? 1.586 -6.657 5.179 1.00 95.69 191 GLY A CA 1
ATOM 1508 C C . GLY A 1 191 ? 1.195 -8.079 5.568 1.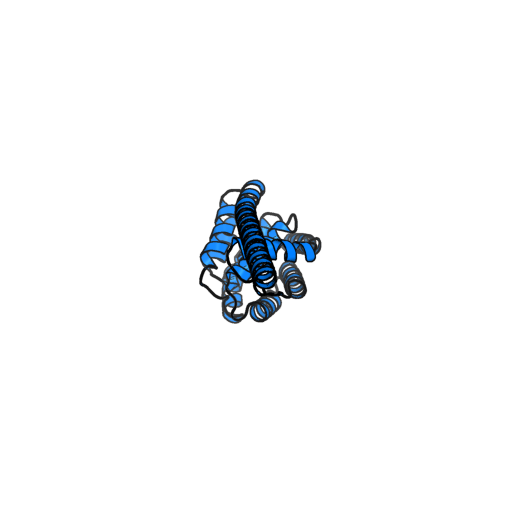00 95.69 191 GLY A C 1
ATOM 1509 O O . GLY A 1 191 ? 2.039 -8.964 5.490 1.00 95.69 191 GLY A O 1
ATOM 1510 N N . ALA A 1 192 ? -0.085 -8.342 5.853 1.00 96.88 192 ALA A N 1
ATOM 1511 C CA . ALA A 1 192 ? -0.583 -9.690 6.130 1.00 96.88 192 ALA A CA 1
ATOM 1512 C C . ALA A 1 192 ? -0.368 -10.688 4.976 1.00 96.88 192 ALA A C 1
ATOM 1514 O O . ALA A 1 192 ? -0.165 -11.877 5.228 1.00 96.88 192 ALA A O 1
ATOM 1515 N N . LEU A 1 193 ? -0.318 -10.209 3.727 1.00 96.50 193 LEU A N 1
ATOM 1516 C CA . LEU A 1 193 ? -0.002 -11.020 2.545 1.00 96.50 193 LEU A CA 1
ATOM 1517 C C . LEU A 1 193 ? 1.501 -11.324 2.412 1.00 96.50 193 LEU A C 1
ATOM 1519 O O . LEU A 1 193 ? 1.885 -12.074 1.520 1.00 96.50 193 LEU A O 1
ATOM 1523 N N . ILE A 1 194 ? 2.362 -10.758 3.263 1.00 96.38 194 ILE A N 1
ATOM 1524 C CA . ILE A 1 194 ? 3.826 -10.856 3.156 1.00 96.38 194 ILE A CA 1
ATOM 1525 C C . ILE A 1 194 ? 4.430 -11.390 4.458 1.00 96.38 194 ILE A C 1
ATOM 1527 O O . ILE A 1 194 ? 5.070 -12.445 4.465 1.00 96.38 194 ILE A O 1
ATOM 1531 N N . ASP A 1 195 ? 4.252 -10.660 5.560 1.00 95.81 195 ASP A N 1
ATOM 1532 C CA . ASP A 1 195 ? 4.888 -10.943 6.841 1.00 95.81 195 ASP A CA 1
ATOM 1533 C C . ASP A 1 195 ? 4.119 -10.370 8.044 1.00 95.81 195 ASP A C 1
ATOM 1535 O O . ASP A 1 195 ? 3.597 -9.257 8.000 1.00 95.81 195 ASP A O 1
ATOM 1539 N N . ASN A 1 196 ? 4.116 -11.101 9.161 1.00 94.06 196 ASN A N 1
ATOM 1540 C CA . ASN A 1 196 ? 3.438 -10.663 10.385 1.00 94.06 196 ASN A CA 1
ATOM 1541 C C . ASN A 1 196 ? 4.126 -9.444 11.014 1.00 94.06 196 ASN A C 1
ATOM 1543 O O . ASN A 1 196 ? 3.446 -8.604 11.601 1.00 94.06 196 ASN A O 1
ATOM 1547 N N . ASP A 1 197 ? 5.452 -9.331 10.867 1.00 95.31 197 ASP A N 1
ATOM 1548 C CA . ASP A 1 197 ? 6.237 -8.207 11.400 1.00 95.31 197 ASP A CA 1
ATOM 1549 C C . ASP A 1 197 ? 5.761 -6.857 10.834 1.00 95.31 197 ASP A C 1
ATOM 1551 O O . ASP A 1 197 ? 5.786 -5.834 11.517 1.00 95.31 197 ASP A O 1
ATOM 1555 N N . LEU A 1 198 ? 5.249 -6.839 9.599 1.00 96.94 198 LEU A N 1
ATOM 1556 C CA . LEU A 1 198 ? 4.690 -5.627 8.992 1.00 96.94 198 LEU A CA 1
ATOM 1557 C C . LEU A 1 198 ? 3.415 -5.162 9.694 1.00 96.94 198 LEU A C 1
ATOM 1559 O O . LEU A 1 198 ? 3.237 -3.963 9.899 1.00 96.94 198 LEU A O 1
ATOM 1563 N N . ILE A 1 199 ? 2.556 -6.102 10.089 1.00 95.69 199 ILE A N 1
ATOM 1564 C CA . ILE A 1 199 ? 1.305 -5.814 10.797 1.00 95.69 199 ILE A CA 1
ATOM 1565 C C . ILE A 1 199 ? 1.618 -5.251 12.183 1.00 95.69 199 ILE A C 1
ATOM 1567 O O . ILE A 1 199 ? 1.026 -4.263 12.608 1.00 95.69 199 ILE A O 1
ATOM 1571 N N . GLU A 1 200 ? 2.595 -5.840 12.871 1.00 94.50 200 GLU A N 1
ATOM 1572 C CA . GLU A 1 200 ? 3.044 -5.375 14.180 1.00 94.50 200 GLU A CA 1
ATOM 1573 C C . GLU A 1 200 ? 3.649 -3.968 14.114 1.00 94.50 200 GLU A C 1
ATOM 1575 O O . GLU A 1 200 ? 3.249 -3.081 14.868 1.00 94.50 200 GLU A O 1
ATOM 1580 N N . LYS A 1 201 ? 4.545 -3.709 13.155 1.00 95.62 201 LYS A N 1
ATOM 1581 C CA . LYS A 1 201 ? 5.105 -2.367 12.946 1.00 95.62 201 LYS A CA 1
ATOM 1582 C C . LYS A 1 201 ? 4.038 -1.340 12.553 1.00 95.62 201 LYS A C 1
ATOM 1584 O O . LYS A 1 201 ? 4.125 -0.189 12.982 1.00 95.62 201 LYS A O 1
ATOM 1589 N N . ALA A 1 202 ? 3.035 -1.736 11.770 1.00 95.00 202 ALA A N 1
ATOM 1590 C CA . ALA A 1 202 ? 1.911 -0.875 11.416 1.00 95.00 202 ALA A CA 1
ATOM 1591 C C . ALA A 1 202 ? 1.020 -0.551 12.625 1.00 95.00 202 ALA A C 1
ATOM 1593 O O . ALA A 1 202 ? 0.666 0.610 12.822 1.00 95.00 202 ALA A O 1
ATOM 1594 N N . ASN A 1 203 ? 0.739 -1.534 13.481 1.00 91.50 203 ASN A N 1
ATOM 1595 C CA . ASN A 1 203 ? 0.025 -1.334 14.744 1.00 91.50 203 ASN A CA 1
ATOM 1596 C C . ASN A 1 203 ? 0.765 -0.359 15.667 1.00 91.50 203 ASN A C 1
ATOM 1598 O O . ASN A 1 203 ? 0.178 0.621 16.129 1.00 91.50 203 ASN A O 1
ATOM 1602 N N . ASN A 1 204 ? 2.077 -0.550 15.822 1.00 92.06 204 ASN A N 1
ATOM 1603 C CA . ASN A 1 204 ? 2.931 0.343 16.603 1.00 92.06 204 ASN A CA 1
ATOM 1604 C C . ASN A 1 204 ? 2.920 1.786 16.059 1.00 92.06 204 ASN A C 1
ATOM 1606 O O . ASN A 1 204 ? 3.045 2.744 16.825 1.00 92.06 204 ASN A O 1
ATOM 1610 N N . LEU A 1 205 ? 2.774 1.968 14.739 1.00 91.75 205 LEU A N 1
ATOM 1611 C CA . LEU A 1 205 ? 2.674 3.291 14.115 1.00 91.75 205 LEU A CA 1
ATOM 1612 C C . LEU A 1 205 ? 1.355 3.992 14.463 1.00 91.75 205 LEU A C 1
ATOM 1614 O O . LEU A 1 205 ? 1.371 5.177 14.791 1.00 91.75 205 LEU A O 1
ATOM 1618 N N . ILE A 1 206 ? 0.229 3.275 14.413 1.00 88.19 206 ILE A N 1
ATOM 1619 C CA . ILE A 1 206 ? -1.094 3.833 14.743 1.00 88.19 206 ILE A CA 1
ATOM 1620 C C . ILE A 1 206 ? -1.368 3.874 16.255 1.00 88.19 206 ILE A C 1
ATOM 1622 O O . ILE A 1 206 ? -2.405 4.392 16.673 1.00 88.19 206 ILE A O 1
ATOM 1626 N N . GLY A 1 207 ? -0.417 3.406 17.071 1.00 77.19 207 GLY A N 1
ATOM 1627 C CA . GLY A 1 207 ? -0.405 3.527 18.527 1.00 77.19 207 GLY A CA 1
ATOM 1628 C C . GLY A 1 207 ? -1.118 2.388 19.253 1.00 77.19 207 GLY A C 1
ATOM 1629 O O . GLY A 1 207 ? -1.866 2.656 20.197 1.00 77.19 207 GLY A O 1
ATOM 1630 N N . VAL A 1 208 ? -0.921 1.148 18.804 1.00 59.12 208 VAL A N 1
ATOM 1631 C CA . VAL A 1 208 ? -1.366 -0.064 19.511 1.00 59.12 208 VAL A CA 1
ATOM 1632 C C . VAL A 1 208 ? -0.187 -0.873 20.001 1.00 59.12 208 VAL A C 1
ATOM 1634 O O . VAL A 1 208 ? 0.804 -0.923 19.245 1.00 59.12 208 VAL A O 1
#

pLDDT: mean 91.6, std 8.63, range [55.19, 98.19]

Radius of gyration: 21.19 Å; chains: 1; bounding box: 48×33×78 Å

InterPro domains:
  IPR000293 Channel forming colicin, C-terminal cytotoxic [PF01024] (28-205)
  IPR000293 Channel forming colicin, C-terminal cytotoxic [PR00280] (66-81)
  IPR000293 Channel forming colicin, C-terminal cytotoxic [PR00280] (85-101)
  IPR000293 Channel forming colicin, C-terminal cytotoxic [PR00280] (143-156)
  IPR000293 Channel forming colicin, C-terminal cytotoxic [PR00280] (157-175)
  IPR000293 Channel forming colicin, C-terminal cytotoxic [PS00276] (143-154)
  IPR038283 Channel forming colicin, C-terminal domain superfamily [G3DSA:1.10.490.30] (4-206)

Organism: NCBI:txid2050967